Protein AF-A0A2G9LV67-F1 (afdb_monomer_lite)

Foldseek 3Di:
DDDDDDDDDDDDDDDDDDPPDPDDDDDDDDDDDDDPPPDDDDDDDDDDDDDDDDDDDDDDDDDDDDDPVNVVVLVVVLVVLVVVLVVLVVVLVVLVVLLVVLVVVLVVLVVVLVVLVVLLVVLVVLLVVLVVLLVVLVVVLVVLVVVLVVLVVVLVVLVVVLVVLCVVLVDPDDLVVLVVVLVVLVVCLVPPDDDPVVNVVSVVVSVVSVVVNVSCVVSVVSVVVSVVSVVVSVVSVVVSVVSVVSSVVSVVVSVVSVVVSVVSVVVSVVSVVVSVVSVVVSVVSVVVSVVSVVVSVVSVVVSVVSVVVVVVSVVVVVVVVVVVVVVVLVVLQVVLVVCVVVVHDADPVSVVSVVVVVVVVVVVVD

Radius of gyration: 59.57 Å; chains: 1; bounding box: 106×43×180 Å

Secondary structure (DSSP, 8-state):
--------------------------------------------------------------S----HHHHHHHHHHHHHHHHHHHHHHHHHHHHHHHHHHHHHHHHHHHHHHHHHHHHHHHHHHHHHHHHHHHHHHHHHHHHHHHHHHHHHHHHHHHHHHHHHHHHHHT--S-HHHHHHHHHHHHHHHHH----HHHHHHHHHHHHHHHHHHHHHHHHHHHHHHHHHHHHHHHHHHHHHHHHHHHHHHHHHHHHHHHHHHHHHHHHHHHHHHHHHHHHHHHHHHHHHHHHHHHHHHHHHHHHHHHHHHHHHHHHHHHHHHHHHHHHHHHHHHHHHHHHHHTTPPPPHHHHHHHHHHHHHHHHT--

Structure (mmCIF, N/CA/C/O backbone):
data_AF-A0A2G9LV67-F1
#
_entry.id   AF-A0A2G9LV67-F1
#
loop_
_atom_site.group_PDB
_atom_site.id
_atom_site.type_symbol
_atom_site.label_atom_id
_atom_site.label_alt_id
_atom_site.label_comp_id
_atom_site.label_asym_id
_atom_site.label_entity_id
_atom_site.label_seq_id
_atom_site.pdbx_PDB_ins_code
_atom_site.Cartn_x
_atom_site.Cartn_y
_atom_site.Cartn_z
_atom_site.occupancy
_atom_site.B_iso_or_equiv
_atom_site.auth_seq_id
_atom_site.auth_comp_id
_atom_site.auth_asym_id
_atom_site.auth_atom_id
_atom_site.pdbx_PDB_model_num
ATOM 1 N N . MET A 1 1 ? 9.907 1.770 57.087 1.00 44.34 1 MET A N 1
ATOM 2 C CA . MET A 1 1 ? 8.607 2.370 57.455 1.00 44.34 1 MET A CA 1
ATOM 3 C C . MET A 1 1 ? 8.668 3.819 56.996 1.00 44.34 1 MET A C 1
ATOM 5 O O . MET A 1 1 ? 9.651 4.450 57.346 1.00 44.34 1 MET A O 1
ATOM 9 N N . VAL A 1 2 ? 7.673 4.300 56.224 1.00 38.44 2 VAL A N 1
ATOM 10 C CA . VAL A 1 2 ? 7.580 5.678 55.662 1.00 38.44 2 VAL A CA 1
ATOM 11 C C . VAL A 1 2 ? 8.592 5.892 54.501 1.00 38.44 2 VAL A C 1
ATOM 13 O O . VAL A 1 2 ? 9.767 5.639 54.688 1.00 38.44 2 VAL A O 1
ATOM 16 N N . GLN A 1 3 ? 8.286 6.233 53.239 1.00 39.22 3 GLN A N 1
ATOM 17 C CA . GLN A 1 3 ? 7.215 7.020 52.618 1.00 39.22 3 GLN A CA 1
ATOM 18 C C . GLN A 1 3 ? 7.042 6.652 51.113 1.00 39.22 3 GLN A C 1
ATOM 20 O O . GLN A 1 3 ? 7.974 6.205 50.448 1.00 39.22 3 GLN A O 1
ATOM 25 N N . LYS A 1 4 ? 5.818 6.846 50.601 1.00 41.19 4 LYS A N 1
ATOM 26 C CA . LYS A 1 4 ? 5.300 6.615 49.230 1.00 41.19 4 LYS A CA 1
ATOM 27 C C . LYS A 1 4 ? 5.982 7.497 48.163 1.00 41.19 4 LYS A C 1
ATOM 29 O O . LYS A 1 4 ? 6.234 8.664 48.416 1.00 41.19 4 LYS A O 1
ATOM 34 N N . LYS A 1 5 ? 6.305 6.962 46.974 1.00 44.25 5 LYS A N 1
ATOM 35 C CA . LYS A 1 5 ? 5.519 7.024 45.709 1.00 44.25 5 LYS A CA 1
ATOM 36 C C . LYS A 1 5 ? 4.885 8.396 45.401 1.00 44.25 5 LYS A C 1
ATOM 38 O O . LYS A 1 5 ? 3.793 8.661 45.891 1.00 44.25 5 LYS A O 1
ATOM 43 N N . GLN A 1 6 ? 5.515 9.169 44.505 1.00 38.91 6 GLN A N 1
ATOM 44 C CA . GLN A 1 6 ? 4.891 10.131 43.572 1.00 38.91 6 GLN A CA 1
ATOM 45 C C . GLN A 1 6 ? 5.945 10.732 42.613 1.00 38.91 6 GLN A C 1
ATOM 47 O O . GLN A 1 6 ? 6.902 11.336 43.081 1.00 38.91 6 GLN A O 1
ATOM 52 N N . LYS A 1 7 ? 5.747 10.557 41.295 1.00 38.78 7 LYS A N 1
ATOM 53 C CA . LYS A 1 7 ? 6.154 11.407 40.141 1.00 38.78 7 LYS A CA 1
ATOM 54 C C . LYS A 1 7 ? 5.898 10.566 38.874 1.00 38.78 7 LYS A C 1
ATOM 56 O O . LYS A 1 7 ? 6.592 9.580 38.674 1.00 38.78 7 LYS A O 1
ATOM 61 N N . LYS A 1 8 ? 4.724 10.645 38.234 1.00 39.56 8 LYS A N 1
ATOM 62 C CA . LYS A 1 8 ? 4.218 11.677 37.300 1.00 39.56 8 LYS A CA 1
ATOM 63 C C . LYS A 1 8 ? 5.134 11.907 36.096 1.00 39.56 8 LYS A C 1
ATOM 65 O O . LYS A 1 8 ? 6.115 12.634 36.196 1.00 39.56 8 LYS A O 1
ATOM 70 N N . ASP A 1 9 ? 4.753 11.233 35.013 1.00 36.03 9 ASP A N 1
ATOM 71 C CA . ASP A 1 9 ? 4.565 11.730 33.647 1.00 36.03 9 ASP A CA 1
ATOM 72 C C . ASP A 1 9 ? 4.926 13.202 33.407 1.00 36.03 9 ASP A C 1
ATOM 74 O O . ASP A 1 9 ? 4.318 14.102 33.988 1.00 36.03 9 ASP A O 1
ATOM 78 N N . ASN A 1 10 ? 5.881 13.412 32.502 1.00 31.44 10 ASN A N 1
ATOM 79 C CA . ASN A 1 10 ? 5.864 14.466 31.488 1.00 31.44 10 ASN A CA 1
ATOM 80 C C . ASN A 1 10 ? 7.023 14.191 30.524 1.00 31.44 10 ASN A C 1
ATOM 82 O O . ASN A 1 10 ? 8.172 14.529 30.798 1.00 31.44 10 ASN A O 1
ATOM 86 N N . THR A 1 11 ? 6.727 13.512 29.419 1.00 35.06 11 THR A N 1
ATOM 87 C CA . THR A 1 11 ? 7.618 13.462 28.259 1.00 35.06 11 THR A CA 1
ATOM 88 C C . THR A 1 11 ? 7.050 14.455 27.263 1.00 35.06 11 THR A C 1
ATOM 90 O O . THR A 1 11 ? 5.935 14.282 26.776 1.00 35.06 11 THR A O 1
ATOM 93 N N . GLU A 1 12 ? 7.788 15.544 27.088 1.00 34.31 12 GLU A N 1
ATOM 94 C CA . GLU A 1 12 ? 7.444 16.679 26.247 1.00 34.31 12 GLU A CA 1
ATOM 95 C C . GLU A 1 12 ? 7.241 16.270 24.788 1.00 34.31 12 GLU A C 1
ATOM 97 O O . GLU A 1 12 ? 8.020 15.513 24.201 1.00 34.31 12 GLU A O 1
ATOM 102 N N . GLU A 1 13 ? 6.177 16.837 24.225 1.00 33.34 13 GLU A N 1
ATOM 103 C CA . GLU A 1 13 ? 5.933 17.006 22.803 1.00 33.34 13 GLU A CA 1
ATOM 104 C C . GLU A 1 13 ? 7.164 17.607 22.116 1.00 33.34 13 GLU A C 1
ATOM 106 O O . GLU A 1 13 ? 7.568 18.737 22.389 1.00 33.34 13 GLU A O 1
ATOM 111 N N . LYS A 1 14 ? 7.716 16.873 21.151 1.00 35.03 14 LYS A N 1
ATOM 112 C CA . LYS A 1 14 ? 8.391 17.483 20.008 1.00 35.03 14 LYS A CA 1
ATOM 113 C C . LYS A 1 14 ? 7.566 17.196 18.769 1.00 35.03 14 LYS A C 1
ATOM 115 O O . LYS A 1 14 ? 7.499 16.069 18.286 1.00 35.03 14 LYS A O 1
ATOM 120 N N . SER A 1 15 ? 6.915 18.255 18.313 1.00 30.89 15 SER A N 1
ATOM 121 C CA . SER A 1 15 ? 6.370 18.427 16.982 1.00 30.89 15 SER A CA 1
ATOM 122 C C . SER A 1 15 ? 7.484 18.276 15.943 1.00 30.89 15 SER A C 1
ATOM 124 O O . SER A 1 15 ? 8.479 18.998 15.959 1.00 30.89 15 SER A O 1
ATOM 126 N N . SER A 1 16 ? 7.304 17.340 15.021 1.00 33.28 16 SER A N 1
ATOM 127 C CA . SER A 1 16 ? 7.973 17.355 13.724 1.00 33.28 16 SER A CA 1
ATOM 128 C C . SER A 1 16 ? 6.904 17.113 12.667 1.00 33.28 16 SER A C 1
ATOM 130 O O . SER A 1 16 ? 6.548 15.975 12.359 1.00 33.28 16 SER A O 1
ATOM 132 N N . GLU A 1 17 ? 6.336 18.220 12.197 1.00 34.62 17 GLU A N 1
ATOM 133 C CA . GLU A 1 17 ? 5.624 18.307 10.929 1.00 34.62 17 GLU A CA 1
ATOM 134 C C . GLU A 1 17 ? 6.648 18.084 9.811 1.00 34.62 17 GLU A C 1
ATOM 136 O O . GLU A 1 17 ? 7.501 18.930 9.561 1.00 34.62 17 GLU A O 1
ATOM 141 N N . GLU A 1 18 ? 6.572 16.938 9.141 1.00 31.86 18 GLU A N 1
ATOM 142 C CA . GLU A 1 18 ? 7.137 16.760 7.804 1.00 31.86 18 GLU A CA 1
ATOM 143 C C . GLU A 1 18 ? 6.006 16.312 6.877 1.00 31.86 18 GLU A C 1
ATOM 145 O O . GLU A 1 18 ? 5.809 15.131 6.580 1.00 31.86 18 GLU A O 1
ATOM 150 N N . ASP A 1 19 ? 5.230 17.301 6.434 1.00 29.67 19 ASP A N 1
ATOM 151 C CA . ASP A 1 19 ? 4.362 17.187 5.271 1.00 29.67 19 ASP A CA 1
ATOM 152 C C . ASP A 1 19 ? 5.236 17.057 4.019 1.00 29.67 19 ASP A C 1
ATOM 154 O O . ASP A 1 19 ? 5.716 18.036 3.444 1.00 29.67 19 ASP A O 1
ATOM 158 N N . THR A 1 20 ? 5.438 15.824 3.556 1.00 30.44 20 THR A N 1
ATOM 159 C CA . THR A 1 20 ? 5.942 15.584 2.202 1.00 30.44 20 THR A CA 1
ATOM 160 C C . THR A 1 20 ? 4.781 15.659 1.217 1.00 30.44 20 THR A C 1
ATOM 162 O O . THR A 1 20 ? 4.047 14.704 0.959 1.00 30.44 20 THR A O 1
ATOM 165 N N . VAL A 1 21 ? 4.627 16.860 0.663 1.00 29.28 21 VAL A N 1
ATOM 166 C CA . VAL A 1 21 ? 3.808 17.171 -0.508 1.00 29.28 21 VAL A CA 1
ATOM 167 C C . VAL A 1 21 ? 4.347 16.383 -1.706 1.00 29.28 21 VAL A C 1
ATOM 169 O O . VAL A 1 21 ? 5.353 16.750 -2.308 1.00 29.28 21 VAL A O 1
ATOM 172 N N . ILE A 1 22 ? 3.674 15.292 -2.076 1.00 31.28 22 ILE A N 1
ATOM 173 C CA . ILE A 1 22 ? 3.884 14.643 -3.376 1.00 31.28 22 ILE A CA 1
ATOM 174 C C . ILE A 1 22 ? 2.993 15.374 -4.377 1.00 31.28 22 ILE A C 1
ATOM 176 O O . ILE A 1 22 ? 1.799 15.099 -4.496 1.00 31.28 22 ILE A O 1
ATOM 180 N N . ALA A 1 23 ? 3.581 16.361 -5.048 1.00 28.41 23 ALA A N 1
ATOM 181 C CA . ALA A 1 23 ? 2.962 17.055 -6.162 1.00 28.41 23 ALA A CA 1
ATOM 182 C C . ALA A 1 23 ? 3.023 16.181 -7.423 1.00 28.41 23 ALA A C 1
ATOM 184 O O . ALA A 1 23 ? 4.096 15.925 -7.968 1.00 28.41 23 ALA A O 1
ATOM 185 N N . ASP A 1 24 ? 1.853 15.768 -7.905 1.00 31.22 24 ASP A N 1
ATOM 186 C CA . ASP A 1 24 ? 1.639 15.425 -9.307 1.00 31.22 24 ASP A CA 1
ATOM 187 C C . ASP A 1 24 ? 1.577 16.718 -10.132 1.00 31.22 24 ASP A C 1
ATOM 189 O O . ASP A 1 24 ? 0.783 17.608 -9.812 1.00 31.22 24 ASP A O 1
ATOM 193 N N . LYS A 1 25 ? 2.371 16.796 -11.211 1.00 32.06 25 LYS A N 1
ATOM 194 C CA . LYS A 1 25 ? 1.959 17.338 -12.523 1.00 32.06 25 LYS A CA 1
ATOM 195 C C . LYS A 1 25 ? 3.049 17.164 -13.587 1.00 32.06 25 LYS A C 1
ATOM 197 O O . LYS A 1 25 ? 4.063 17.849 -13.606 1.00 32.06 25 LYS A O 1
ATOM 202 N N . GLU A 1 26 ? 2.780 16.195 -14.458 1.00 31.84 26 GLU A N 1
ATOM 203 C CA . GLU A 1 26 ? 2.798 16.283 -15.923 1.00 31.84 26 GLU A CA 1
ATOM 204 C C . GLU A 1 26 ? 3.764 17.280 -16.592 1.00 31.84 26 GLU A C 1
ATOM 206 O O . GLU A 1 26 ? 3.593 18.491 -16.533 1.00 31.84 26 GLU A O 1
ATOM 211 N N . THR A 1 27 ? 4.690 16.760 -17.401 1.00 30.97 27 THR A N 1
ATOM 212 C CA . THR A 1 27 ? 4.648 16.884 -18.875 1.00 30.97 27 THR A CA 1
ATOM 213 C C . THR A 1 27 ? 5.848 16.146 -19.480 1.00 30.97 27 THR A C 1
ATOM 215 O O . THR A 1 27 ? 6.995 16.555 -19.358 1.00 30.97 27 THR A O 1
ATOM 218 N N . GLY A 1 28 ? 5.583 15.029 -20.159 1.00 27.70 28 GLY A N 1
ATOM 219 C CA . GLY A 1 28 ? 6.614 14.191 -20.776 1.00 27.70 28 GLY A CA 1
ATOM 220 C C . GLY A 1 28 ? 6.100 13.561 -22.059 1.00 27.70 28 GLY A C 1
ATOM 221 O O . GLY A 1 28 ? 5.712 12.400 -22.089 1.00 27.70 28 GLY A O 1
ATOM 222 N N . LYS A 1 29 ? 6.027 14.398 -23.094 1.00 29.44 29 LYS A N 1
ATOM 223 C CA . LYS A 1 29 ? 5.737 14.113 -24.505 1.00 29.44 29 LYS A CA 1
ATOM 224 C C . LYS A 1 29 ? 6.040 12.660 -24.919 1.00 29.44 29 LYS A C 1
ATOM 226 O O . LYS A 1 29 ? 7.188 12.225 -24.923 1.00 29.44 29 LYS A O 1
ATOM 231 N N . LYS A 1 30 ? 4.998 11.951 -25.365 1.00 34.34 30 LYS A N 1
ATOM 232 C CA . LYS A 1 30 ? 5.101 10.711 -26.144 1.00 34.34 30 LYS A CA 1
ATOM 233 C C . LYS A 1 30 ? 5.912 10.985 -27.417 1.00 34.34 30 LYS A C 1
ATOM 235 O O . LYS A 1 30 ? 5.395 11.621 -28.331 1.00 34.34 30 LYS A O 1
ATOM 240 N N . SER A 1 31 ? 7.133 10.469 -27.514 1.00 28.97 31 SER A N 1
ATOM 241 C CA . SER A 1 31 ? 7.797 10.238 -28.799 1.00 28.97 31 SER A CA 1
ATOM 242 C C . SER A 1 31 ? 7.819 8.735 -29.072 1.00 28.97 31 SER A C 1
ATOM 244 O O . SER A 1 31 ? 8.648 7.983 -28.570 1.00 28.97 31 SER A O 1
ATOM 246 N N . LYS A 1 32 ? 6.851 8.282 -29.877 1.00 33.00 32 LYS A N 1
ATOM 247 C CA . LYS A 1 32 ? 6.967 7.022 -30.613 1.00 33.00 32 LYS A CA 1
ATOM 248 C C . LYS A 1 32 ? 8.087 7.214 -31.637 1.00 33.00 32 LYS A C 1
ATOM 250 O O . LYS A 1 32 ? 7.895 7.956 -32.595 1.00 33.00 32 LYS A O 1
ATOM 255 N N . ALA A 1 33 ? 9.235 6.579 -31.432 1.00 29.09 33 ALA A N 1
ATOM 256 C CA . ALA A 1 33 ? 10.192 6.358 -32.510 1.00 29.09 33 ALA A CA 1
ATOM 257 C C . ALA A 1 33 ? 9.820 5.038 -33.214 1.00 29.09 33 ALA A C 1
ATOM 259 O O . ALA A 1 33 ? 9.526 4.059 -32.522 1.00 29.09 33 ALA A O 1
ATOM 260 N N . PRO A 1 34 ? 9.753 5.007 -34.554 1.00 29.55 34 PRO A N 1
ATOM 261 C CA . PRO A 1 34 ? 9.325 3.831 -35.293 1.00 29.55 34 PRO A CA 1
ATOM 262 C C . PRO A 1 34 ? 10.402 2.741 -35.262 1.00 29.55 34 PRO A C 1
ATOM 264 O O . PRO A 1 34 ? 11.596 3.011 -35.376 1.00 29.55 34 PRO A O 1
ATOM 267 N N . ILE A 1 35 ? 9.936 1.505 -35.100 1.00 31.52 35 ILE A N 1
ATOM 268 C CA . ILE A 1 35 ? 10.715 0.279 -35.253 1.00 31.52 35 ILE A CA 1
ATOM 269 C C . ILE A 1 35 ? 10.994 0.127 -36.749 1.00 31.52 35 ILE A C 1
ATOM 271 O O . ILE A 1 35 ? 10.079 -0.170 -37.517 1.00 31.52 35 ILE A O 1
ATOM 275 N N . ASP A 1 36 ? 12.239 0.355 -37.155 1.00 30.41 36 ASP A N 1
ATOM 276 C CA . ASP A 1 36 ? 12.700 0.085 -38.513 1.00 30.41 36 ASP A CA 1
ATOM 277 C C . ASP A 1 36 ? 12.951 -1.423 -38.659 1.00 30.41 36 ASP A C 1
ATOM 279 O O . ASP A 1 36 ? 13.970 -1.961 -38.222 1.00 30.41 36 ASP A O 1
ATOM 283 N N . LYS A 1 37 ? 11.950 -2.128 -39.195 1.00 35.22 37 LYS A N 1
ATOM 284 C CA . LYS A 1 37 ? 12.087 -3.506 -39.672 1.00 35.22 37 LYS A CA 1
ATOM 285 C C . LYS A 1 37 ? 12.643 -3.456 -41.096 1.00 35.22 37 LYS A C 1
ATOM 287 O O . LYS A 1 37 ? 11.885 -3.511 -42.059 1.00 35.22 37 LYS A O 1
ATOM 292 N N . GLY A 1 38 ? 13.965 -3.371 -41.211 1.00 28.08 38 GLY A N 1
ATOM 293 C CA . GLY A 1 38 ? 14.686 -3.582 -42.465 1.00 28.08 38 GLY A CA 1
ATOM 294 C C . GLY A 1 38 ? 14.842 -5.073 -42.747 1.00 28.08 38 GLY A C 1
ATOM 295 O O . GLY A 1 38 ? 15.728 -5.727 -42.204 1.00 28.08 38 GLY A O 1
ATOM 296 N N . VAL A 1 39 ? 13.919 -5.585 -43.554 1.00 29.89 39 VAL A N 1
ATOM 297 C CA . VAL A 1 39 ? 13.871 -6.930 -44.128 1.00 29.89 39 VAL A CA 1
ATOM 298 C C . VAL A 1 39 ? 15.096 -7.181 -45.016 1.00 29.89 39 VAL A C 1
ATOM 300 O O . VAL A 1 39 ? 15.544 -6.306 -45.752 1.00 29.89 39 VAL A O 1
ATOM 303 N N . ILE A 1 40 ? 15.626 -8.395 -44.892 1.00 34.00 40 ILE A N 1
ATOM 304 C CA . ILE A 1 40 ? 16.610 -9.032 -45.767 1.00 34.00 40 ILE A CA 1
ATOM 305 C C . ILE A 1 40 ? 15.984 -9.162 -47.156 1.00 34.00 40 ILE A C 1
ATOM 307 O O . ILE A 1 40 ? 14.920 -9.766 -47.263 1.00 34.00 40 ILE A O 1
ATOM 311 N N . ASP A 1 41 ? 16.645 -8.655 -48.193 1.00 27.81 41 ASP A N 1
ATOM 312 C CA . ASP A 1 41 ? 16.359 -9.085 -49.561 1.00 27.81 41 ASP A CA 1
ATOM 313 C C . ASP A 1 41 ? 17.669 -9.532 -50.216 1.00 27.81 41 ASP A C 1
ATOM 315 O O . ASP A 1 41 ? 18.576 -8.740 -50.489 1.00 27.81 41 ASP A O 1
ATOM 319 N N . GLU A 1 42 ? 17.782 -10.850 -50.349 1.00 31.17 42 GLU A N 1
ATOM 320 C CA . GLU A 1 42 ? 18.730 -11.526 -51.214 1.00 31.17 42 GLU A CA 1
ATOM 321 C C . GLU A 1 42 ? 18.133 -11.504 -52.619 1.00 31.17 42 GLU A C 1
ATOM 323 O O . GLU A 1 42 ? 17.077 -12.088 -52.842 1.00 31.17 42 GLU A O 1
ATOM 328 N N . ASN A 1 43 ? 18.813 -10.890 -53.588 1.00 29.11 43 ASN A N 1
ATOM 329 C CA . ASN A 1 43 ? 18.627 -11.316 -54.969 1.00 29.11 43 ASN A CA 1
ATOM 330 C C . ASN A 1 43 ? 19.857 -11.048 -55.841 1.00 29.11 43 ASN A C 1
ATOM 332 O O . ASN A 1 43 ? 20.218 -9.910 -56.135 1.00 29.11 43 ASN A O 1
ATOM 336 N N . SER A 1 44 ? 20.497 -12.171 -56.172 1.00 30.30 44 SER A N 1
ATOM 337 C CA . SER A 1 44 ? 21.034 -12.598 -57.469 1.00 30.30 44 SER A CA 1
ATOM 338 C C . SER A 1 44 ? 21.461 -11.552 -58.503 1.00 30.30 44 SER A C 1
ATOM 340 O O . SER A 1 44 ? 20.674 -10.719 -58.953 1.00 30.30 44 SER A O 1
ATOM 342 N N . GLY A 1 45 ? 22.664 -11.758 -59.034 1.00 26.55 45 GLY A N 1
ATOM 343 C CA . GLY A 1 45 ? 23.090 -11.176 -60.298 1.00 26.55 45 GLY A CA 1
ATOM 344 C C . GLY A 1 45 ? 24.480 -11.655 -60.683 1.00 26.55 45 GLY A C 1
ATOM 345 O O . GLY A 1 45 ? 25.439 -10.899 -60.548 1.00 26.55 45 GLY A O 1
ATOM 346 N N . ASP A 1 46 ? 24.571 -12.914 -61.117 1.00 30.83 46 ASP A N 1
ATOM 347 C CA . ASP A 1 46 ? 25.698 -13.438 -61.889 1.00 30.83 46 ASP A CA 1
ATOM 348 C C . ASP A 1 46 ? 26.036 -12.478 -63.037 1.00 30.83 46 ASP A C 1
ATOM 350 O O . ASP A 1 46 ? 25.148 -12.046 -63.776 1.00 30.83 46 ASP A O 1
ATOM 354 N N . MET A 1 47 ? 27.316 -12.146 -63.204 1.00 30.73 47 MET A N 1
ATOM 355 C CA . MET A 1 47 ? 27.806 -11.629 -64.476 1.00 30.73 47 MET A CA 1
ATOM 356 C C . MET A 1 47 ? 29.238 -12.084 -64.722 1.00 30.73 47 MET A C 1
ATOM 358 O O . MET A 1 47 ? 30.143 -11.855 -63.918 1.00 30.73 47 MET A O 1
ATOM 362 N N . ASP A 1 48 ? 29.357 -12.751 -65.861 1.00 29.39 48 ASP A N 1
ATOM 363 C CA . ASP A 1 48 ? 30.461 -13.537 -66.372 1.00 29.39 48 ASP A CA 1
ATOM 364 C C . ASP A 1 48 ? 31.839 -12.874 -66.310 1.00 29.39 48 ASP A C 1
ATOM 366 O O . ASP A 1 48 ? 32.051 -11.694 -66.611 1.00 29.39 48 ASP A O 1
ATOM 370 N N . SER A 1 49 ? 32.802 -13.717 -65.955 1.00 30.56 49 SER A N 1
ATOM 371 C CA . SER A 1 49 ? 34.225 -13.509 -66.137 1.00 30.56 49 SER A CA 1
ATOM 372 C C . SER A 1 49 ? 34.605 -13.774 -67.593 1.00 30.56 49 SER A C 1
ATOM 374 O O . SER A 1 49 ? 34.763 -14.932 -67.968 1.00 30.56 49 SER A O 1
ATOM 376 N N . ASP A 1 50 ? 34.856 -12.724 -68.369 1.00 28.55 50 ASP A N 1
ATOM 377 C CA . ASP A 1 50 ? 35.633 -12.844 -69.603 1.00 28.55 50 ASP A CA 1
ATOM 378 C C . ASP A 1 50 ? 36.949 -12.083 -69.470 1.00 28.55 50 ASP A C 1
ATOM 380 O O . ASP A 1 50 ? 37.027 -10.855 -69.376 1.00 28.55 50 ASP A O 1
ATOM 384 N N . THR A 1 51 ? 38.001 -12.891 -69.399 1.00 34.62 51 THR A N 1
ATOM 385 C CA . THR A 1 51 ? 39.402 -12.501 -69.415 1.00 34.62 51 THR A CA 1
ATOM 386 C C . THR A 1 51 ? 39.861 -12.554 -70.864 1.00 34.62 51 THR A C 1
ATOM 388 O O . THR A 1 51 ? 40.045 -13.643 -71.395 1.00 34.62 51 THR A O 1
ATOM 391 N N . GLU A 1 52 ? 40.118 -11.410 -71.492 1.00 30.66 52 GLU A N 1
ATOM 392 C CA . GLU A 1 52 ? 40.894 -11.364 -72.733 1.00 30.66 52 GLU A CA 1
ATOM 393 C C . GLU A 1 52 ? 42.149 -10.509 -72.538 1.00 30.66 52 GLU A C 1
ATOM 395 O O . GLU A 1 52 ? 42.102 -9.306 -72.270 1.00 30.66 52 GLU A O 1
ATOM 400 N N . LYS A 1 53 ? 43.296 -11.188 -72.646 1.00 31.47 53 LYS A N 1
ATOM 401 C CA . LYS A 1 53 ? 44.611 -10.607 -72.928 1.00 31.47 53 LYS A CA 1
ATOM 402 C C . LYS A 1 53 ? 44.623 -10.121 -74.379 1.00 31.47 53 LYS A C 1
ATOM 404 O O . LYS A 1 53 ? 44.123 -10.835 -75.241 1.00 31.47 53 LYS A O 1
ATOM 409 N N . GLY A 1 54 ? 45.296 -9.007 -74.664 1.00 28.58 54 GLY A N 1
ATOM 410 C CA . GLY A 1 54 ? 45.668 -8.685 -76.043 1.00 28.58 54 GLY A CA 1
ATOM 411 C C . GLY A 1 54 ? 46.016 -7.227 -76.309 1.00 28.58 54 GLY A C 1
ATOM 412 O O . GLY A 1 54 ? 45.133 -6.416 -76.554 1.00 28.58 54 GLY A O 1
ATOM 413 N N . ASP A 1 55 ? 47.323 -6.983 -76.318 1.00 27.03 55 ASP A N 1
ATOM 414 C CA . ASP A 1 55 ? 48.084 -6.020 -77.115 1.00 27.03 55 ASP A CA 1
ATOM 415 C C . ASP A 1 55 ? 47.966 -4.509 -76.890 1.00 27.03 55 ASP A C 1
ATOM 417 O O . ASP A 1 55 ? 46.932 -3.851 -77.008 1.00 27.03 55 ASP A O 1
ATOM 421 N N . GLY A 1 56 ? 49.147 -3.960 -76.599 1.00 36.91 56 GLY A N 1
ATOM 422 C CA . GLY A 1 56 ? 49.412 -2.547 -76.481 1.00 36.91 56 GLY A CA 1
ATOM 423 C C . GLY A 1 56 ? 49.387 -1.838 -77.826 1.00 36.91 56 GLY A C 1
ATOM 424 O O . GLY A 1 56 ? 49.843 -2.346 -78.846 1.00 36.91 56 GLY A O 1
ATOM 425 N N . LEU A 1 57 ? 48.930 -0.596 -77.771 1.00 30.75 57 LEU A N 1
ATOM 426 C CA . LEU A 1 57 ? 49.393 0.455 -78.655 1.00 30.75 57 LEU A CA 1
ATOM 427 C C . LEU A 1 57 ? 49.369 1.753 -77.847 1.00 30.75 57 LEU A C 1
ATOM 429 O O . LEU A 1 57 ? 48.315 2.180 -77.372 1.00 30.75 57 LEU A O 1
ATOM 433 N N . ASN A 1 58 ? 50.553 2.332 -77.654 1.00 37.59 58 ASN A N 1
ATOM 434 C CA . ASN A 1 58 ? 50.738 3.662 -77.091 1.00 37.59 58 ASN A CA 1
ATOM 435 C C . ASN A 1 58 ? 50.011 4.692 -77.957 1.00 37.59 58 ASN A C 1
ATOM 437 O O . ASN A 1 58 ? 50.332 4.844 -79.134 1.00 37.59 58 ASN A O 1
ATOM 441 N N . THR A 1 59 ? 49.101 5.443 -77.345 1.00 33.22 59 THR A N 1
ATOM 442 C CA . THR A 1 59 ? 48.718 6.778 -77.805 1.00 33.22 59 THR A CA 1
ATOM 443 C C . THR A 1 59 ? 48.549 7.660 -76.577 1.00 33.22 59 THR A C 1
ATOM 445 O O . THR A 1 59 ? 47.607 7.480 -75.803 1.00 33.22 59 THR A O 1
ATOM 448 N N . GLU A 1 60 ? 49.497 8.574 -76.399 1.00 43.12 60 GLU A N 1
ATOM 449 C CA . GLU A 1 60 ? 49.420 9.703 -75.481 1.00 43.12 60 GLU A CA 1
ATOM 450 C C . GLU A 1 60 ? 48.237 10.595 -75.874 1.00 43.12 60 GLU A C 1
ATOM 452 O O . GLU A 1 60 ? 48.240 11.175 -76.955 1.00 43.12 60 GLU A O 1
ATOM 457 N N . THR A 1 61 ? 47.239 10.705 -74.998 1.00 34.75 61 THR A N 1
ATOM 458 C CA . THR A 1 61 ? 46.397 11.900 -74.851 1.00 34.75 61 THR A CA 1
ATOM 459 C C . THR A 1 61 ? 45.823 11.914 -73.439 1.00 34.75 61 THR A C 1
ATOM 461 O O . THR A 1 61 ? 45.246 10.920 -72.991 1.00 34.75 61 THR A O 1
ATOM 464 N N . ASP A 1 62 ? 46.022 13.055 -72.799 1.00 42.69 62 ASP A N 1
ATOM 465 C CA . ASP A 1 62 ? 45.611 13.481 -71.467 1.00 42.69 62 ASP A CA 1
ATOM 466 C C . ASP A 1 62 ? 44.089 13.381 -71.207 1.00 42.69 62 ASP A C 1
ATOM 468 O O . ASP A 1 62 ? 43.288 13.284 -72.139 1.00 42.69 62 ASP A O 1
ATOM 472 N N . ASP A 1 63 ? 43.744 13.464 -69.919 1.00 41.38 63 ASP A N 1
ATOM 473 C CA . ASP A 1 63 ? 42.430 13.579 -69.267 1.00 41.38 63 ASP A CA 1
ATOM 474 C C . ASP A 1 63 ? 41.622 12.305 -68.895 1.00 41.38 63 ASP A C 1
ATOM 476 O O . ASP A 1 63 ? 40.894 11.689 -69.678 1.00 41.38 63 ASP A O 1
ATOM 480 N N . SER A 1 64 ? 41.618 12.037 -67.575 1.00 47.75 64 SER A N 1
ATOM 481 C CA . SER A 1 64 ? 40.682 11.219 -66.765 1.00 47.75 64 SER A CA 1
ATOM 482 C C . SER A 1 64 ? 40.881 9.700 -66.649 1.00 47.75 64 SER A C 1
ATOM 484 O O . SER A 1 64 ? 39.965 8.979 -66.242 1.00 47.75 64 SER A O 1
ATOM 486 N N . VAL A 1 65 ? 42.084 9.185 -66.898 1.00 50.06 65 VAL A N 1
ATOM 487 C CA . VAL A 1 65 ? 42.429 7.823 -66.463 1.00 50.06 65 VAL A CA 1
ATOM 488 C C . VAL A 1 65 ? 42.902 7.899 -65.014 1.00 50.06 65 VAL A C 1
ATOM 490 O O . VAL A 1 65 ? 43.994 8.388 -64.751 1.00 50.06 65 VAL A O 1
ATOM 493 N N . MET A 1 66 ? 42.078 7.439 -64.065 1.00 55.56 66 MET A N 1
ATOM 494 C CA . MET A 1 66 ? 42.570 7.144 -62.715 1.00 55.56 66 MET A CA 1
ATOM 495 C C . MET A 1 66 ? 43.810 6.260 -62.833 1.00 55.56 66 MET A C 1
ATOM 497 O O . MET A 1 66 ? 43.743 5.204 -63.471 1.00 55.56 66 MET A O 1
ATOM 501 N N . ASP A 1 67 ? 44.909 6.687 -62.216 1.00 64.38 67 ASP A N 1
ATOM 502 C CA . ASP A 1 67 ? 46.158 5.939 -62.231 1.00 64.38 67 ASP A CA 1
ATOM 503 C C . ASP A 1 67 ? 45.921 4.517 -61.687 1.00 64.38 67 ASP A C 1
ATOM 505 O O . ASP A 1 67 ? 45.140 4.309 -60.749 1.00 64.38 67 ASP A O 1
ATOM 509 N N . ASN A 1 68 ? 46.552 3.510 -62.295 1.00 65.62 68 ASN A N 1
ATOM 510 C CA . ASN A 1 68 ? 46.341 2.104 -61.922 1.00 65.62 68 ASN A CA 1
ATOM 511 C C . ASN A 1 68 ? 46.719 1.868 -60.446 1.00 65.62 68 ASN A C 1
ATOM 513 O O . ASN A 1 68 ? 46.076 1.077 -59.745 1.00 65.62 68 ASN A O 1
ATOM 517 N N . ASP A 1 69 ? 47.697 2.630 -59.956 1.00 67.31 69 ASP A N 1
ATOM 518 C CA . ASP A 1 69 ? 48.111 2.655 -58.557 1.00 67.31 69 ASP A CA 1
ATOM 519 C C . ASP A 1 69 ? 47.059 3.301 -57.647 1.00 67.31 69 ASP A C 1
ATOM 521 O O . ASP A 1 69 ? 46.793 2.799 -56.552 1.00 67.31 69 ASP A O 1
ATOM 525 N N . GLU A 1 70 ? 46.391 4.368 -58.090 1.00 69.75 70 GLU A N 1
ATOM 526 C CA . GLU A 1 70 ? 45.310 5.020 -57.343 1.00 69.75 70 GLU A CA 1
ATOM 527 C C . GLU A 1 70 ? 44.066 4.122 -57.255 1.00 69.75 70 GLU A C 1
ATOM 529 O O . GLU A 1 70 ? 43.446 3.993 -56.196 1.00 69.75 70 GLU A O 1
ATOM 534 N N . LYS A 1 71 ? 43.758 3.396 -58.333 1.00 70.81 71 LYS A N 1
ATOM 535 C CA . LYS A 1 71 ? 42.695 2.384 -58.368 1.00 70.81 71 LYS A CA 1
ATOM 536 C C . LYS A 1 71 ? 42.976 1.219 -57.413 1.00 70.81 71 LYS A C 1
ATOM 538 O O . LYS A 1 71 ? 42.076 0.783 -56.690 1.00 70.81 71 LYS A O 1
ATOM 543 N N . SER A 1 72 ? 44.220 0.735 -57.379 1.00 73.56 72 SER A N 1
ATOM 544 C CA . SER A 1 72 ? 44.666 -0.310 -56.448 1.00 73.56 72 SER A CA 1
ATOM 545 C C . SER A 1 72 ? 44.584 0.162 -54.990 1.00 73.56 72 SER A C 1
ATOM 547 O O . SER A 1 72 ? 44.056 -0.548 -54.132 1.00 73.56 72 SER A O 1
ATOM 549 N N . ARG A 1 73 ? 44.998 1.406 -54.707 1.00 77.56 73 ARG A N 1
ATOM 550 C CA . ARG A 1 73 ? 44.902 2.028 -53.374 1.00 77.56 73 ARG A CA 1
ATOM 551 C C . ARG A 1 73 ? 43.460 2.177 -52.896 1.00 77.56 73 ARG A C 1
ATOM 553 O O . ARG A 1 73 ? 43.164 1.730 -51.792 1.00 77.56 73 ARG A O 1
ATOM 560 N N . LEU A 1 74 ? 42.558 2.718 -53.720 1.00 76.06 74 LEU A N 1
ATOM 561 C CA . LEU A 1 74 ? 41.137 2.842 -53.367 1.00 76.06 74 LEU A CA 1
ATOM 562 C C . LEU A 1 74 ? 40.463 1.476 -53.192 1.00 76.06 74 LEU A C 1
ATOM 564 O O . LEU A 1 74 ? 39.622 1.315 -52.313 1.00 76.06 74 LEU A O 1
ATOM 568 N N . SER A 1 75 ? 40.848 0.472 -53.985 1.00 76.12 75 SER A N 1
ATOM 569 C CA . SER A 1 75 ? 40.348 -0.900 -53.833 1.00 76.12 75 SER A CA 1
ATOM 570 C C . SER A 1 75 ? 40.815 -1.538 -52.518 1.00 76.12 75 SER A C 1
ATOM 572 O O . SER A 1 75 ? 40.038 -2.207 -51.832 1.00 76.12 75 SER A O 1
ATOM 574 N N . ASN A 1 76 ? 42.066 -1.296 -52.123 1.00 80.19 76 ASN A N 1
ATOM 575 C CA . ASN A 1 76 ? 42.606 -1.756 -50.846 1.00 80.19 76 ASN A CA 1
ATOM 576 C C . ASN A 1 76 ? 41.969 -1.016 -49.657 1.00 80.19 76 ASN A C 1
ATOM 578 O O . ASN A 1 76 ? 41.534 -1.672 -48.710 1.00 80.19 76 ASN A O 1
ATOM 582 N N . GLU A 1 77 ? 41.825 0.314 -49.728 1.00 80.06 77 GLU A N 1
ATOM 583 C CA . GLU A 1 77 ? 41.102 1.131 -48.736 1.00 80.06 77 GLU A CA 1
ATOM 584 C C . GLU A 1 77 ? 39.660 0.627 -48.577 1.00 80.06 77 GLU A C 1
ATOM 586 O O . GLU A 1 77 ? 39.184 0.420 -47.463 1.00 80.06 77 GLU A O 1
ATOM 591 N N . MET A 1 78 ? 38.992 0.312 -49.687 1.00 77.94 78 MET A N 1
ATOM 592 C CA . MET A 1 78 ? 37.642 -0.242 -49.697 1.00 77.94 78 MET A CA 1
ATOM 593 C C . MET A 1 78 ? 37.555 -1.631 -49.053 1.00 77.94 78 MET A C 1
ATOM 595 O O . MET A 1 78 ? 36.617 -1.915 -48.310 1.00 77.94 78 MET A O 1
ATOM 599 N N . SER A 1 79 ? 38.519 -2.512 -49.324 1.00 80.81 79 SER A N 1
ATOM 600 C CA . SER A 1 79 ? 38.582 -3.847 -48.717 1.00 80.81 79 SER A CA 1
ATOM 601 C C . SER A 1 79 ? 38.765 -3.765 -47.198 1.00 80.81 79 SER A C 1
ATOM 603 O O . SER A 1 79 ? 38.063 -4.448 -46.448 1.00 80.81 79 SER A O 1
ATOM 605 N N . ILE A 1 80 ? 39.645 -2.872 -46.735 1.00 84.94 80 ILE A N 1
ATOM 606 C CA . ILE A 1 80 ? 39.875 -2.608 -45.308 1.00 84.94 80 ILE A CA 1
ATOM 607 C C . ILE A 1 80 ? 38.608 -2.029 -44.667 1.00 84.94 80 ILE A C 1
ATOM 609 O O . ILE A 1 80 ? 38.137 -2.555 -43.662 1.00 84.94 80 ILE A O 1
ATOM 613 N N . LEU A 1 81 ? 37.985 -1.024 -45.289 1.00 82.88 81 LEU A N 1
ATOM 614 C CA . LEU A 1 81 ? 36.744 -0.423 -44.796 1.00 82.88 81 LEU A CA 1
ATOM 615 C C . LEU A 1 81 ? 35.591 -1.431 -44.724 1.00 82.88 81 LEU A C 1
ATOM 617 O O . LEU A 1 81 ? 34.821 -1.401 -43.767 1.00 82.88 81 LEU A O 1
ATOM 621 N N . LYS A 1 82 ? 35.467 -2.350 -45.689 1.00 82.12 82 LYS A N 1
ATOM 622 C CA . LYS A 1 82 ? 34.454 -3.418 -45.652 1.00 82.12 82 LYS A CA 1
ATOM 623 C C . LYS A 1 82 ? 34.687 -4.395 -44.499 1.00 82.12 82 LYS A C 1
ATOM 625 O O . LYS A 1 82 ? 33.723 -4.755 -43.824 1.00 82.12 82 LYS A O 1
ATOM 630 N N . LYS A 1 83 ? 35.940 -4.798 -44.250 1.00 86.31 83 LYS A N 1
ATOM 631 C CA . LYS A 1 83 ? 36.303 -5.650 -43.102 1.00 86.31 83 LYS A CA 1
ATOM 632 C C . LYS A 1 83 ? 36.001 -4.954 -41.778 1.00 86.31 83 LYS A C 1
ATOM 634 O O . LYS A 1 83 ? 35.354 -5.538 -40.914 1.00 86.31 83 LYS A O 1
ATOM 639 N N . ASP A 1 84 ? 36.374 -3.686 -41.668 1.00 83.50 84 ASP A N 1
ATOM 640 C CA . ASP A 1 84 ? 36.084 -2.852 -40.506 1.00 83.50 84 ASP A CA 1
ATOM 641 C C . ASP A 1 84 ? 34.580 -2.682 -40.269 1.00 83.50 84 ASP A C 1
ATOM 643 O O . ASP A 1 84 ? 34.116 -2.741 -39.136 1.00 83.50 84 ASP A O 1
ATOM 647 N N . VAL A 1 85 ? 33.796 -2.474 -41.328 1.00 86.25 85 VAL A N 1
ATOM 648 C CA . VAL A 1 85 ? 32.333 -2.380 -41.242 1.00 86.25 85 VAL A CA 1
ATOM 649 C C . VAL A 1 85 ? 31.720 -3.707 -40.808 1.00 86.25 85 VAL A C 1
ATOM 651 O O . VAL A 1 85 ? 30.783 -3.698 -40.013 1.00 86.25 85 VAL A O 1
ATOM 654 N N . ALA A 1 86 ? 32.234 -4.841 -41.287 1.00 84.62 86 ALA A N 1
ATOM 655 C CA . ALA A 1 86 ? 31.778 -6.157 -40.848 1.00 84.62 86 ALA A CA 1
ATOM 656 C C . ALA A 1 86 ? 32.072 -6.390 -39.356 1.00 84.62 86 ALA A C 1
ATOM 658 O O . ALA A 1 86 ? 31.178 -6.816 -38.626 1.00 84.62 86 ALA A O 1
ATOM 659 N N . ALA A 1 87 ? 33.274 -6.031 -38.891 1.00 86.88 87 ALA A N 1
ATOM 660 C CA . ALA A 1 87 ? 33.645 -6.103 -37.478 1.00 86.88 87 ALA A CA 1
ATOM 661 C C . ALA A 1 87 ? 32.754 -5.197 -36.608 1.00 86.88 87 ALA A C 1
ATOM 663 O O . ALA A 1 87 ? 32.133 -5.671 -35.659 1.00 86.88 87 ALA A O 1
ATOM 664 N N . LEU A 1 88 ? 32.586 -3.928 -36.999 1.00 86.69 88 LEU A N 1
ATOM 665 C CA . LEU A 1 88 ? 31.730 -2.971 -36.290 1.00 86.69 88 LEU A CA 1
ATOM 666 C C . LEU A 1 88 ? 30.259 -3.399 -36.273 1.00 86.69 88 LEU A C 1
ATOM 668 O O . LEU A 1 88 ? 29.574 -3.170 -35.284 1.00 86.69 88 LEU A O 1
ATOM 672 N N . ARG A 1 89 ? 29.752 -4.032 -37.338 1.00 84.44 89 ARG A N 1
ATOM 673 C CA . ARG A 1 89 ? 28.399 -4.616 -37.351 1.00 84.44 89 ARG A CA 1
ATOM 674 C C . ARG A 1 89 ? 28.277 -5.774 -36.363 1.00 84.44 89 ARG A C 1
ATOM 676 O O . ARG A 1 89 ? 27.260 -5.868 -35.683 1.00 84.44 89 ARG A O 1
ATOM 683 N N . GLY A 1 90 ? 29.295 -6.629 -36.271 1.00 87.69 90 GLY A N 1
ATOM 684 C CA . GLY A 1 90 ? 29.351 -7.713 -35.288 1.00 87.69 90 GLY A CA 1
ATOM 685 C C . GLY A 1 90 ? 29.324 -7.188 -33.851 1.00 87.69 90 GLY A C 1
ATOM 686 O O . GLY A 1 90 ? 28.477 -7.602 -33.062 1.00 87.69 90 GLY A O 1
ATOM 687 N N . GLU A 1 91 ? 30.183 -6.215 -33.543 1.00 86.25 91 GLU A N 1
ATOM 688 C CA . GLU A 1 91 ? 30.220 -5.537 -32.240 1.00 86.25 91 GLU A CA 1
ATOM 689 C C . GLU A 1 91 ? 28.896 -4.835 -31.921 1.00 86.25 91 GLU A C 1
ATOM 691 O O . GLU A 1 91 ? 28.379 -4.952 -30.811 1.00 86.25 91 GLU A O 1
ATOM 696 N N . LEU A 1 92 ? 28.302 -4.152 -32.905 1.00 88.50 92 LEU A N 1
ATOM 697 C CA . LEU A 1 92 ? 27.029 -3.456 -32.741 1.00 88.50 92 LEU A CA 1
ATOM 698 C C . LEU A 1 92 ? 25.879 -4.432 -32.473 1.00 88.50 92 LEU A C 1
ATOM 700 O O . LEU A 1 92 ? 25.038 -4.154 -31.623 1.00 88.50 92 LEU A O 1
ATOM 704 N N . ASN A 1 93 ? 25.849 -5.578 -33.158 1.00 87.81 93 ASN A N 1
ATOM 705 C CA . ASN A 1 93 ? 24.845 -6.618 -32.938 1.00 87.81 93 ASN A CA 1
ATOM 706 C C . ASN A 1 93 ? 24.980 -7.247 -31.549 1.00 87.81 93 ASN A C 1
ATOM 708 O O . ASN A 1 93 ? 23.973 -7.396 -30.856 1.00 87.81 93 ASN A O 1
ATOM 712 N N . ALA A 1 94 ? 26.205 -7.566 -31.120 1.00 88.25 94 ALA A N 1
ATOM 713 C CA . ALA A 1 94 ? 26.463 -8.079 -29.777 1.00 88.25 94 ALA A CA 1
ATOM 714 C C . ALA A 1 94 ? 26.020 -7.065 -28.714 1.00 88.25 94 ALA A C 1
ATOM 716 O O . ALA A 1 94 ? 25.254 -7.396 -27.812 1.00 88.25 94 ALA A O 1
ATOM 717 N N . LEU A 1 95 ? 26.408 -5.799 -28.870 1.00 88.88 95 LEU A N 1
ATOM 718 C CA . LEU A 1 95 ? 26.036 -4.739 -27.941 1.00 88.88 95 LEU A CA 1
ATOM 719 C C . LEU A 1 95 ? 24.527 -4.461 -27.947 1.00 88.88 95 LEU A C 1
ATOM 721 O O . LEU A 1 95 ? 23.952 -4.161 -26.906 1.00 88.88 95 LEU A O 1
ATOM 725 N N . ASN A 1 96 ? 23.862 -4.611 -29.096 1.00 86.25 96 ASN A N 1
ATOM 726 C CA . ASN A 1 96 ? 22.410 -4.522 -29.179 1.00 86.25 96 ASN A CA 1
ATOM 727 C C . ASN A 1 96 ? 21.733 -5.641 -28.379 1.00 86.25 96 ASN A C 1
ATOM 729 O O . ASN A 1 96 ? 20.776 -5.364 -27.666 1.00 86.25 96 ASN A O 1
ATOM 733 N N . GLN A 1 97 ? 22.233 -6.878 -28.451 1.00 89.19 97 GLN A N 1
ATOM 734 C CA . GLN A 1 97 ? 21.688 -7.994 -27.672 1.00 89.19 97 GLN A CA 1
ATOM 735 C C . GLN A 1 97 ? 21.814 -7.758 -26.165 1.00 89.19 97 GLN A C 1
ATOM 737 O O . GLN A 1 97 ? 20.839 -7.966 -25.442 1.00 89.19 97 GLN A O 1
ATOM 742 N N . VAL A 1 98 ? 22.972 -7.284 -25.689 1.00 88.19 98 VAL A N 1
ATOM 743 C CA . VAL A 1 98 ? 23.156 -6.984 -24.258 1.00 88.19 98 VAL A CA 1
ATOM 744 C C . VAL A 1 98 ? 22.236 -5.838 -23.823 1.00 88.19 98 VAL A C 1
ATOM 746 O O . VAL A 1 98 ? 21.502 -5.977 -22.844 1.00 88.19 98 VAL A O 1
ATOM 749 N N . LYS A 1 99 ? 22.137 -4.784 -24.641 1.00 87.00 99 LYS A N 1
ATOM 750 C CA . LYS A 1 99 ? 21.246 -3.640 -24.415 1.00 87.00 99 LYS A CA 1
ATOM 751 C C . LYS A 1 99 ? 19.767 -4.053 -24.350 1.00 87.00 99 LYS A C 1
ATOM 753 O O . LYS A 1 99 ? 19.040 -3.578 -23.479 1.00 87.00 99 LYS A O 1
ATOM 758 N N . GLU A 1 100 ? 19.301 -4.926 -25.246 1.00 87.88 100 GLU A N 1
ATOM 759 C CA . GLU A 1 100 ? 17.926 -5.460 -25.225 1.00 87.88 100 GLU A CA 1
ATOM 760 C C . GLU A 1 100 ? 17.677 -6.362 -24.003 1.00 87.88 100 GLU A C 1
ATOM 762 O O . GLU A 1 100 ? 16.612 -6.294 -23.382 1.00 87.88 100 GLU A O 1
ATOM 767 N N . ALA A 1 101 ? 18.665 -7.164 -23.594 1.00 88.50 101 ALA A N 1
ATOM 768 C CA . ALA A 1 101 ? 18.574 -7.978 -22.382 1.00 88.50 101 ALA A CA 1
ATOM 769 C C . ALA A 1 101 ? 18.504 -7.108 -21.114 1.00 88.50 101 ALA A C 1
ATOM 771 O O . ALA A 1 101 ? 17.674 -7.360 -20.237 1.00 88.50 101 ALA A O 1
ATOM 772 N N . ALA A 1 102 ? 19.326 -6.060 -21.025 1.00 86.31 102 ALA A N 1
ATOM 773 C CA . ALA A 1 102 ? 19.297 -5.090 -19.933 1.00 86.31 102 ALA A CA 1
ATOM 774 C C . ALA A 1 102 ? 17.972 -4.308 -19.906 1.00 86.31 102 ALA A C 1
ATOM 776 O O . ALA A 1 102 ? 17.377 -4.129 -18.842 1.00 86.31 102 ALA A O 1
ATOM 777 N N . PHE A 1 103 ? 17.450 -3.919 -21.075 1.00 86.50 103 PHE A N 1
ATOM 778 C CA . PHE A 1 103 ? 16.139 -3.279 -21.192 1.00 86.50 103 PHE A CA 1
ATOM 779 C C . PHE A 1 103 ? 15.006 -4.191 -20.708 1.00 86.50 103 PHE A C 1
ATOM 781 O O . PHE A 1 103 ? 14.181 -3.765 -19.903 1.00 86.50 103 PHE A O 1
ATOM 788 N N . SER A 1 104 ? 15.009 -5.459 -21.124 1.00 89.19 104 SER A N 1
ATOM 789 C CA . SER A 1 104 ? 14.004 -6.448 -20.712 1.00 89.19 104 SER A CA 1
ATOM 790 C C . SER A 1 104 ? 14.028 -6.687 -19.199 1.00 89.19 104 SER A C 1
ATOM 792 O O . SER A 1 104 ? 12.980 -6.758 -18.556 1.00 89.19 104 SER A O 1
ATOM 794 N N . LYS A 1 105 ? 15.225 -6.763 -18.599 1.00 89.19 105 LYS A N 1
ATOM 795 C CA . LYS A 1 105 ? 15.381 -6.848 -17.138 1.00 89.19 105 LYS A CA 1
ATOM 796 C C . LYS A 1 105 ? 14.799 -5.614 -16.454 1.00 89.19 105 LYS A C 1
ATOM 798 O O . LYS A 1 105 ? 14.003 -5.761 -15.528 1.00 89.19 105 LYS A O 1
ATOM 803 N N . LYS A 1 106 ? 15.141 -4.414 -16.933 1.00 88.88 106 LYS A N 1
ATOM 804 C CA . LYS A 1 106 ? 14.609 -3.153 -16.403 1.00 88.88 106 LYS A CA 1
ATOM 805 C C . LYS A 1 106 ? 13.083 -3.116 -16.469 1.00 88.88 106 LYS A C 1
ATOM 807 O O . LYS A 1 106 ? 12.444 -2.816 -15.468 1.00 88.88 106 LYS A O 1
ATOM 812 N N . GLU A 1 107 ? 12.492 -3.442 -17.615 1.00 88.81 107 GLU A N 1
ATOM 813 C CA . GLU A 1 107 ? 11.036 -3.462 -17.783 1.00 88.81 107 GLU A CA 1
ATOM 814 C C . GLU A 1 107 ? 10.374 -4.467 -16.826 1.00 88.81 107 GLU A C 1
ATOM 816 O O . GLU A 1 107 ? 9.362 -4.153 -16.196 1.00 88.81 107 GLU A O 1
ATOM 821 N N . GLY A 1 108 ? 11.005 -5.627 -16.614 1.00 89.69 108 GLY A N 1
ATOM 822 C CA . GLY A 1 108 ? 10.587 -6.600 -15.607 1.00 89.69 108 GLY A CA 1
ATOM 823 C C . GLY A 1 108 ? 10.616 -6.055 -14.173 1.00 89.69 108 GLY A C 1
ATOM 824 O O . GLY A 1 108 ? 9.661 -6.266 -13.421 1.00 89.69 108 GLY A O 1
ATOM 825 N N . HIS A 1 109 ? 11.675 -5.338 -13.779 1.00 90.25 109 HIS A N 1
ATOM 826 C CA . HIS A 1 109 ? 11.760 -4.689 -12.463 1.00 90.25 109 HIS A CA 1
ATOM 827 C C . HIS A 1 109 ? 10.732 -3.561 -12.321 1.00 90.25 109 HIS A C 1
ATOM 829 O O . HIS A 1 109 ? 10.000 -3.530 -11.333 1.00 90.25 109 HIS A O 1
ATOM 835 N N . SER A 1 110 ? 10.593 -2.709 -13.336 1.00 88.38 110 SER A N 1
ATOM 836 C CA . SER A 1 110 ? 9.638 -1.597 -13.361 1.00 88.38 110 SER A CA 1
ATOM 837 C C . SER A 1 110 ? 8.186 -2.082 -13.252 1.00 88.38 110 SER A C 1
ATOM 839 O O . SER A 1 110 ? 7.391 -1.549 -12.473 1.00 88.38 110 SER A O 1
ATOM 841 N N . GLY A 1 111 ? 7.847 -3.167 -13.958 1.00 92.00 111 GLY A N 1
ATOM 842 C CA . GLY A 1 111 ? 6.548 -3.830 -13.850 1.00 92.00 111 GLY A CA 1
ATOM 843 C C . GLY A 1 111 ? 6.275 -4.344 -12.435 1.00 92.00 111 GLY A C 1
ATOM 844 O O . GLY A 1 111 ? 5.222 -4.051 -11.863 1.00 92.00 111 GLY A O 1
ATOM 845 N N . LYS A 1 112 ? 7.245 -5.039 -11.823 1.00 92.06 112 LYS A N 1
ATOM 846 C CA . LYS A 1 112 ? 7.138 -5.511 -10.430 1.00 92.06 112 LYS A CA 1
ATOM 847 C C . LYS A 1 112 ? 6.962 -4.347 -9.455 1.00 92.06 112 LYS A C 1
ATOM 849 O O . LYS A 1 112 ? 6.048 -4.386 -8.633 1.00 92.06 112 LYS A O 1
ATOM 854 N N . ILE A 1 113 ? 7.759 -3.288 -9.583 1.00 91.88 113 ILE A N 1
ATOM 855 C CA . ILE A 1 113 ? 7.659 -2.080 -8.754 1.00 91.88 113 ILE A CA 1
ATOM 856 C C . ILE A 1 113 ? 6.268 -1.455 -8.882 1.00 91.88 113 ILE A C 1
ATOM 858 O O . ILE A 1 113 ? 5.642 -1.160 -7.868 1.00 91.88 113 ILE A O 1
ATOM 862 N N . SER A 1 114 ? 5.733 -1.322 -10.097 1.00 91.94 114 SER A N 1
ATOM 863 C CA . SER A 1 114 ? 4.381 -0.798 -10.323 1.00 91.94 114 SER A CA 1
ATOM 864 C C . SER A 1 114 ? 3.307 -1.636 -9.615 1.00 91.94 114 SER A C 1
ATOM 866 O O . SER A 1 114 ? 2.459 -1.093 -8.897 1.00 91.94 114 SER A O 1
ATOM 868 N N . THR A 1 115 ? 3.378 -2.969 -9.731 1.00 93.25 115 THR A N 1
ATOM 869 C CA . THR A 1 115 ? 2.439 -3.862 -9.033 1.00 93.25 115 THR A CA 1
ATOM 870 C C . THR A 1 115 ? 2.547 -3.735 -7.513 1.00 93.25 115 THR A C 1
ATOM 872 O O . THR A 1 115 ? 1.523 -3.589 -6.848 1.00 93.25 115 THR A O 1
ATOM 875 N N . LEU A 1 116 ? 3.760 -3.674 -6.962 1.00 92.75 116 LEU A N 1
ATOM 876 C CA . LEU A 1 116 ? 3.994 -3.507 -5.528 1.00 92.75 116 LEU A CA 1
ATOM 877 C C . LEU A 1 116 ? 3.543 -2.135 -5.010 1.00 92.75 116 LEU A C 1
ATOM 879 O O . LEU A 1 116 ? 2.957 -2.027 -3.938 1.00 92.75 116 LEU A O 1
ATOM 883 N N . ILE A 1 117 ? 3.733 -1.066 -5.784 1.00 92.38 117 ILE A N 1
ATOM 884 C CA . ILE A 1 117 ? 3.206 0.259 -5.430 1.00 92.38 117 ILE A CA 1
ATOM 885 C C . ILE A 1 117 ? 1.676 0.211 -5.350 1.00 92.38 117 ILE A C 1
ATOM 887 O O . ILE A 1 117 ? 1.076 0.817 -4.457 1.00 92.38 117 ILE A O 1
ATOM 891 N N . SER A 1 118 ? 1.027 -0.518 -6.261 1.00 94.00 118 SER A N 1
ATOM 892 C CA . SER A 1 118 ? -0.427 -0.678 -6.234 1.00 94.00 118 SER A CA 1
ATOM 893 C C . SER A 1 118 ? -0.907 -1.455 -5.000 1.00 94.00 118 SER A C 1
ATOM 895 O O . SER A 1 118 ? -1.881 -1.035 -4.368 1.00 94.00 118 SER A O 1
ATOM 897 N N . THR A 1 119 ? -0.199 -2.516 -4.593 1.00 92.94 119 THR A N 1
ATOM 898 C CA . THR A 1 119 ? -0.541 -3.294 -3.391 1.00 92.94 119 THR A CA 1
ATOM 899 C C . THR A 1 119 ? -0.318 -2.478 -2.122 1.00 92.94 119 THR A C 1
ATOM 901 O O . THR A 1 119 ? -1.220 -2.406 -1.290 1.00 92.94 119 THR A O 1
ATOM 904 N N . VAL A 1 120 ? 0.802 -1.757 -2.008 1.00 93.38 120 VAL A N 1
ATOM 905 C CA . VAL A 1 120 ? 1.080 -0.833 -0.894 1.00 93.38 120 VAL A CA 1
ATOM 906 C C . VAL A 1 120 ? 0.000 0.244 -0.784 1.00 93.38 120 VAL A C 1
ATOM 908 O O . VAL A 1 120 ? -0.483 0.542 0.311 1.00 93.38 120 VAL A O 1
ATOM 911 N N . ARG A 1 121 ? -0.444 0.807 -1.915 1.00 93.06 121 ARG A N 1
ATOM 912 C CA . ARG A 1 121 ? -1.541 1.784 -1.936 1.00 93.06 121 ARG A CA 1
ATOM 913 C C . ARG A 1 121 ? -2.857 1.172 -1.446 1.00 93.06 121 ARG A C 1
ATOM 915 O O . ARG A 1 121 ? -3.602 1.850 -0.739 1.00 93.06 121 ARG A O 1
ATOM 922 N N . ASN A 1 122 ? -3.144 -0.080 -1.795 1.00 93.62 122 ASN A N 1
ATOM 923 C CA . ASN A 1 122 ? -4.331 -0.783 -1.309 1.00 93.62 122 ASN A CA 1
ATOM 924 C C . ASN A 1 122 ? -4.246 -1.061 0.198 1.00 93.62 122 ASN A C 1
ATOM 926 O O . ASN A 1 122 ? -5.181 -0.705 0.913 1.00 93.62 122 ASN A O 1
ATOM 930 N N . PHE A 1 123 ? -3.109 -1.551 0.704 1.00 93.19 123 PHE A N 1
ATOM 931 C CA . PHE A 1 123 ? -2.898 -1.728 2.146 1.00 93.19 123 PHE A CA 1
ATOM 932 C C . PHE A 1 123 ? -3.051 -0.419 2.921 1.00 93.19 123 PHE A C 1
ATOM 934 O O . PHE A 1 123 ? -3.685 -0.401 3.974 1.00 93.19 123 PHE A O 1
ATOM 941 N N . LYS A 1 124 ? -2.557 0.701 2.376 1.00 93.19 124 LYS A N 1
ATOM 942 C CA . LYS A 1 124 ? -2.762 2.030 2.968 1.00 93.19 124 LYS A CA 1
ATOM 943 C C . LYS A 1 124 ? -4.251 2.378 3.077 1.00 93.19 124 LYS A C 1
ATOM 945 O O . LYS A 1 124 ? -4.696 2.794 4.143 1.00 93.19 124 LYS A O 1
ATOM 950 N N . ARG A 1 125 ? -5.034 2.170 2.011 1.00 94.56 125 ARG A N 1
ATOM 951 C CA . ARG A 1 125 ? -6.487 2.427 2.017 1.00 94.56 125 ARG A CA 1
ATOM 952 C C . ARG A 1 125 ? -7.218 1.554 3.036 1.00 94.56 125 ARG A C 1
ATOM 954 O O . ARG A 1 125 ? -8.041 2.067 3.787 1.00 94.56 125 ARG A O 1
ATOM 961 N N . GLU A 1 126 ? -6.918 0.258 3.076 1.00 94.31 126 GLU A N 1
ATOM 962 C CA . GLU A 1 126 ? -7.537 -0.673 4.026 1.00 94.31 126 GLU A CA 1
ATOM 963 C C . GLU A 1 126 ? -7.199 -0.307 5.473 1.00 94.31 126 GLU A C 1
ATOM 965 O O . GLU A 1 126 ? -8.094 -0.199 6.313 1.00 94.31 126 GLU A O 1
ATOM 970 N N . ARG A 1 127 ? -5.924 -0.016 5.750 1.00 94.50 127 ARG A N 1
ATOM 971 C CA . ARG A 1 127 ? -5.461 0.468 7.054 1.00 94.50 127 ARG A CA 1
ATOM 972 C C . ARG A 1 127 ? -6.207 1.732 7.474 1.00 94.50 127 ARG A C 1
ATOM 974 O O . ARG A 1 127 ? -6.644 1.830 8.619 1.00 94.50 127 ARG A O 1
ATOM 981 N N . ASP A 1 128 ? -6.388 2.688 6.567 1.00 93.25 128 ASP A N 1
ATOM 982 C CA . ASP A 1 128 ? -7.084 3.942 6.866 1.00 93.25 128 ASP A CA 1
ATOM 983 C C . ASP A 1 128 ? -8.572 3.703 7.185 1.00 93.25 128 ASP A C 1
ATOM 985 O O . ASP A 1 128 ? -9.123 4.350 8.078 1.00 93.25 128 ASP A O 1
ATOM 989 N N . ILE A 1 129 ? -9.219 2.731 6.529 1.00 94.88 129 ILE A N 1
ATOM 990 C CA . ILE A 1 129 ? -10.590 2.307 6.859 1.00 94.88 129 ILE A CA 1
ATOM 991 C C . ILE A 1 129 ? -10.651 1.736 8.281 1.00 94.88 129 ILE A C 1
ATOM 993 O O . ILE A 1 129 ? -11.517 2.136 9.062 1.00 94.88 129 ILE A O 1
ATOM 997 N N . PHE A 1 130 ? -9.740 0.829 8.648 1.00 94.00 130 PHE A N 1
ATOM 998 C CA . PHE A 1 130 ? -9.704 0.269 10.005 1.00 94.00 130 PHE A CA 1
ATOM 999 C C . PHE A 1 130 ? -9.354 1.322 11.057 1.00 94.00 130 PHE A C 1
ATOM 1001 O O . PHE A 1 130 ? -9.977 1.359 12.115 1.00 94.00 130 PHE A O 1
ATOM 1008 N N . THR A 1 131 ? -8.439 2.240 10.749 1.00 93.25 131 THR A N 1
ATOM 1009 C CA . THR A 1 131 ? -8.075 3.349 11.641 1.00 93.25 131 THR A CA 1
ATOM 1010 C C . THR A 1 131 ? -9.285 4.240 11.930 1.00 93.25 131 THR A C 1
ATOM 1012 O O . THR A 1 131 ? -9.554 4.560 13.091 1.00 93.25 131 THR A O 1
ATOM 1015 N N . LYS A 1 132 ? -10.076 4.574 10.900 1.00 95.06 132 LYS A N 1
ATOM 1016 C CA . LYS A 1 132 ? -11.332 5.323 11.060 1.00 95.06 132 LYS A CA 1
ATOM 1017 C C . LYS A 1 132 ? -12.350 4.556 11.904 1.00 95.06 132 LYS A C 1
ATOM 1019 O O . LYS A 1 132 ? -12.872 5.117 12.865 1.00 95.06 132 LYS A O 1
ATOM 1024 N N . LYS A 1 133 ? -12.563 3.262 11.632 1.00 94.19 133 LYS A N 1
ATOM 1025 C CA . LYS A 1 133 ? -13.461 2.404 12.432 1.00 94.19 133 LYS A CA 1
ATOM 1026 C C . LYS A 1 133 ? -13.054 2.341 13.903 1.00 94.19 133 LYS A C 1
ATOM 1028 O O . LYS A 1 133 ? -13.906 2.439 14.787 1.00 94.19 133 LYS A O 1
ATOM 1033 N N . VAL A 1 134 ? -11.756 2.221 14.180 1.00 95.38 134 VAL A N 1
ATOM 1034 C CA . VAL A 1 134 ? -11.209 2.243 15.542 1.00 95.38 134 VAL A CA 1
ATOM 1035 C C . VAL A 1 134 ? -11.475 3.592 16.205 1.00 95.38 134 VAL A C 1
ATOM 1037 O O . VAL A 1 134 ? -11.872 3.632 17.369 1.00 95.38 134 VAL A O 1
ATOM 1040 N N . GLN A 1 135 ? -11.286 4.701 15.489 1.00 94.69 135 GLN A N 1
ATOM 1041 C CA . GLN A 1 135 ? -11.538 6.041 16.015 1.00 94.69 135 GLN A CA 1
ATOM 1042 C C . GLN A 1 135 ? -13.024 6.265 16.337 1.00 94.69 135 GLN A C 1
ATOM 1044 O O . GLN A 1 135 ? -13.345 6.751 17.422 1.00 94.69 135 GLN A O 1
ATOM 1049 N N . GLU A 1 136 ? -13.930 5.880 15.440 1.00 94.88 136 GLU A N 1
ATOM 1050 C CA . GLU A 1 136 ? -15.382 5.956 15.648 1.00 94.88 136 GLU A CA 1
ATOM 1051 C C . GLU A 1 136 ? -15.831 5.074 16.817 1.00 94.88 136 GLU A C 1
ATOM 1053 O O . GLU A 1 136 ? -16.533 5.534 17.720 1.00 94.88 136 GLU A O 1
ATOM 1058 N N . SER A 1 137 ? -15.346 3.833 16.871 1.00 93.81 137 SER A N 1
ATOM 1059 C CA . SER A 1 137 ? -15.659 2.907 17.962 1.00 93.81 137 SER A CA 1
ATOM 1060 C C . SER A 1 137 ? -15.129 3.413 19.306 1.00 93.81 137 SER A C 1
ATOM 1062 O O . SER A 1 137 ? -15.803 3.274 20.327 1.00 93.81 137 SER A O 1
ATOM 1064 N N . LYS A 1 138 ? -13.953 4.061 19.328 1.00 94.38 138 LYS A N 1
ATOM 1065 C CA . LYS A 1 138 ? -13.409 4.726 20.525 1.00 94.38 138 LYS A CA 1
ATOM 1066 C C . LYS A 1 138 ? -14.296 5.884 20.989 1.00 94.38 138 LYS A C 1
ATOM 1068 O O . LYS A 1 138 ? -14.530 5.990 22.192 1.00 94.38 138 LYS A O 1
ATOM 1073 N N . LYS A 1 139 ? -14.807 6.715 20.070 1.00 95.38 139 LYS A N 1
ATOM 1074 C CA . LYS A 1 139 ? -15.754 7.799 20.399 1.00 95.38 139 LYS A CA 1
ATOM 1075 C C . LYS A 1 139 ? -17.033 7.236 21.018 1.00 95.38 139 LYS A C 1
ATOM 1077 O O . LYS A 1 139 ? -17.368 7.601 22.140 1.00 95.38 139 LYS A O 1
ATOM 1082 N N . ARG A 1 140 ? -17.656 6.250 20.365 1.00 93.94 140 ARG A N 1
ATOM 1083 C CA . ARG A 1 140 ? -18.873 5.595 20.866 1.00 93.94 140 ARG A CA 1
ATOM 1084 C C . ARG A 1 140 ? -18.662 4.919 22.223 1.00 93.94 140 ARG A C 1
ATOM 1086 O O . ARG A 1 140 ? -19.500 5.023 23.112 1.00 93.94 140 ARG A O 1
ATOM 1093 N N . ARG A 1 141 ? -17.517 4.257 22.428 1.00 93.69 141 ARG A N 1
ATOM 1094 C CA . ARG A 1 141 ? -17.161 3.670 23.731 1.00 93.69 141 ARG A CA 1
ATOM 1095 C C . ARG A 1 141 ? -17.019 4.741 24.815 1.00 93.69 141 ARG A C 1
ATOM 1097 O O . ARG A 1 141 ? -17.425 4.497 25.948 1.00 93.69 141 ARG A O 1
ATOM 1104 N N . LYS A 1 142 ? -16.443 5.902 24.489 1.00 94.31 142 LYS A N 1
ATOM 1105 C CA . LYS A 1 142 ? -16.320 7.026 25.425 1.00 94.31 142 LYS A CA 1
ATOM 1106 C C . LYS A 1 142 ? -17.698 7.556 25.829 1.00 94.31 142 LYS A C 1
ATOM 1108 O O . LYS A 1 142 ? -17.961 7.647 27.019 1.00 94.31 142 LYS A O 1
ATOM 1113 N N . GLU A 1 143 ? -18.592 7.775 24.867 1.00 94.75 143 GLU A N 1
ATOM 1114 C CA . GLU A 1 143 ? -19.976 8.202 25.126 1.00 94.75 143 GLU A CA 1
ATOM 1115 C C . GLU A 1 143 ? -20.722 7.220 26.039 1.00 94.75 143 GLU A C 1
ATOM 1117 O O . GLU A 1 143 ? -21.337 7.630 27.022 1.00 94.75 143 GLU A O 1
ATOM 1122 N N . LEU A 1 144 ? -20.616 5.910 25.777 1.00 93.50 144 LEU A N 1
ATOM 1123 C CA . LEU A 1 144 ? -21.210 4.892 26.649 1.00 93.50 144 LEU A CA 1
ATOM 1124 C C . LEU A 1 144 ? -20.615 4.924 28.058 1.00 93.50 144 LEU A C 1
ATOM 1126 O O . LEU A 1 144 ? -21.356 4.823 29.033 1.00 93.50 144 LEU A O 1
ATOM 1130 N N . ASN A 1 145 ? -19.296 5.079 28.187 1.00 91.38 145 ASN A N 1
ATOM 1131 C CA . ASN A 1 145 ? -18.644 5.180 29.491 1.00 91.38 145 ASN A CA 1
ATOM 1132 C C . ASN A 1 145 ? -19.083 6.433 30.261 1.00 91.38 145 ASN A C 1
ATOM 1134 O O . ASN A 1 145 ? -19.274 6.351 31.473 1.00 91.38 145 ASN A O 1
ATOM 1138 N N . ASP A 1 146 ? -19.293 7.557 29.574 1.00 94.94 146 ASP A N 1
ATOM 1139 C CA . ASP A 1 146 ? -19.788 8.794 30.179 1.00 94.94 146 ASP A CA 1
ATOM 1140 C C . ASP A 1 146 ? -21.237 8.622 30.673 1.00 94.94 146 ASP A C 1
ATOM 1142 O O . ASP A 1 146 ? -21.565 9.020 31.794 1.00 94.94 146 ASP A O 1
ATOM 1146 N N . ILE A 1 147 ? -22.099 7.957 29.891 1.00 93.19 147 ILE A N 1
ATOM 1147 C CA . ILE A 1 147 ? -23.475 7.612 30.299 1.00 93.19 147 ILE A CA 1
ATOM 1148 C C . ILE A 1 147 ? -23.461 6.659 31.500 1.00 93.19 147 ILE A C 1
ATOM 1150 O O . ILE A 1 147 ? -24.185 6.878 32.473 1.00 93.19 147 ILE A O 1
ATOM 1154 N N . ILE A 1 148 ? -22.616 5.624 31.467 1.00 91.88 148 ILE A N 1
ATOM 1155 C CA . ILE A 1 148 ? -22.437 4.692 32.587 1.00 91.88 148 ILE A CA 1
ATOM 1156 C C . ILE A 1 148 ? -21.981 5.455 33.836 1.00 91.88 148 ILE A C 1
ATOM 1158 O O . ILE A 1 148 ? -22.514 5.215 34.916 1.00 91.88 148 ILE A O 1
ATOM 1162 N N . GLY A 1 149 ? -21.038 6.390 33.703 1.00 91.12 149 GLY A N 1
ATOM 1163 C CA . GLY A 1 149 ? -20.563 7.231 34.801 1.00 91.12 149 GLY A CA 1
ATOM 1164 C C . GLY A 1 149 ? -21.683 8.053 35.443 1.00 91.12 149 GLY A C 1
ATOM 1165 O O . GLY A 1 149 ? -21.822 8.031 36.666 1.00 91.12 149 GLY A O 1
ATOM 1166 N N . LYS A 1 150 ? -22.528 8.701 34.628 1.00 93.56 150 LYS A N 1
ATOM 1167 C CA . LYS A 1 150 ? -23.705 9.454 35.100 1.00 93.56 150 LYS A CA 1
ATOM 1168 C C . LYS A 1 150 ? -24.709 8.555 35.823 1.00 93.56 150 LYS A C 1
ATOM 1170 O O . LYS A 1 150 ? -25.099 8.862 36.941 1.00 93.56 150 LYS A O 1
ATOM 1175 N N . LYS A 1 151 ? -25.049 7.399 35.245 1.00 91.06 151 LYS A N 1
ATOM 1176 C CA . LYS A 1 151 ? -25.961 6.420 35.864 1.00 91.06 151 LYS A CA 1
ATOM 1177 C C . LYS A 1 151 ? -25.418 5.859 37.181 1.00 91.06 151 LYS A C 1
ATOM 1179 O O . LYS A 1 151 ? -26.179 5.614 38.109 1.00 91.06 151 LYS A O 1
ATOM 1184 N N . ILE A 1 152 ? -24.102 5.666 37.287 1.00 90.50 152 ILE A N 1
ATOM 1185 C CA . ILE A 1 152 ? -23.462 5.256 38.543 1.00 90.50 152 ILE A CA 1
ATOM 1186 C C . ILE A 1 152 ? -23.563 6.365 39.597 1.00 90.50 152 ILE A C 1
ATOM 1188 O O . ILE A 1 152 ? -23.775 6.046 40.764 1.00 90.50 152 ILE A O 1
ATOM 1192 N N . ALA A 1 153 ? -23.410 7.637 39.214 1.00 92.62 153 ALA A N 1
ATOM 1193 C CA . ALA A 1 153 ? -23.611 8.762 40.128 1.00 92.62 153 ALA A CA 1
ATOM 1194 C C . ALA A 1 153 ? -25.069 8.829 40.614 1.00 92.62 153 ALA A C 1
ATOM 1196 O O . ALA A 1 153 ? -25.286 8.822 41.819 1.00 92.62 153 ALA A O 1
ATOM 1197 N N . GLU A 1 154 ? -26.046 8.722 39.704 1.00 91.00 154 GLU A N 1
ATOM 1198 C CA . GLU A 1 154 ? -27.478 8.645 40.050 1.00 91.00 154 GLU A CA 1
ATOM 1199 C C . GLU A 1 154 ? -27.766 7.512 41.052 1.00 91.00 154 GLU A C 1
ATOM 1201 O O . GLU A 1 154 ? -28.485 7.697 42.028 1.00 91.00 154 GLU A O 1
ATOM 1206 N N . ILE A 1 155 ? -27.172 6.327 40.856 1.00 89.94 155 ILE A N 1
ATOM 1207 C CA . ILE A 1 155 ? -27.323 5.210 41.799 1.00 89.94 155 ILE A CA 1
ATOM 1208 C C . ILE A 1 155 ? -26.705 5.519 43.168 1.00 89.94 155 ILE A C 1
ATOM 1210 O O . ILE A 1 155 ? -27.262 5.105 44.183 1.00 89.94 155 ILE A O 1
ATOM 1214 N N . LYS A 1 156 ? -25.560 6.208 43.223 1.00 90.38 156 LYS A N 1
ATOM 1215 C CA . LYS A 1 156 ? -24.950 6.607 44.501 1.00 90.38 156 LYS A CA 1
ATOM 1216 C C . LYS A 1 156 ? -25.854 7.572 45.262 1.00 90.38 156 LYS A C 1
ATOM 1218 O O . LYS A 1 156 ? -26.074 7.346 46.447 1.00 90.38 156 LYS A O 1
ATOM 1223 N N . ASP A 1 157 ? -26.435 8.550 44.574 1.00 91.12 157 ASP A N 1
ATOM 1224 C CA . ASP A 1 157 ? -27.378 9.497 45.175 1.00 91.12 157 ASP A CA 1
ATOM 1225 C C . ASP A 1 157 ? -28.620 8.762 45.717 1.00 91.12 157 ASP A C 1
ATOM 1227 O O . ASP A 1 157 ? -29.031 8.978 46.858 1.00 91.12 157 ASP A O 1
ATOM 1231 N N . LEU A 1 158 ? -29.155 7.795 44.958 1.00 88.50 158 LEU A N 1
ATOM 1232 C CA . LEU A 1 158 ? -30.254 6.931 45.408 1.00 88.50 158 LEU A CA 1
ATOM 1233 C C . LEU A 1 158 ? -29.874 6.071 46.628 1.00 88.50 158 LEU A C 1
ATOM 1235 O O . LEU A 1 158 ? -30.703 5.860 47.515 1.00 88.50 158 LEU A O 1
ATOM 1239 N N . TYR A 1 159 ? -28.635 5.575 46.710 1.00 84.69 159 TYR A N 1
ATOM 1240 C CA . TYR A 1 159 ? -28.162 4.867 47.903 1.00 84.69 159 TYR A CA 1
ATOM 1241 C C . TYR A 1 159 ? -28.108 5.787 49.129 1.00 84.69 159 TYR A C 1
ATOM 1243 O O . TYR A 1 159 ? -28.527 5.366 50.207 1.00 84.69 159 TYR A O 1
ATOM 1251 N N . GLU A 1 160 ? -27.670 7.040 48.979 1.00 88.56 160 GLU A N 1
ATOM 1252 C CA . GLU A 1 160 ? -27.684 8.017 50.073 1.00 88.56 160 GLU A CA 1
ATOM 1253 C C . GLU A 1 160 ? -29.109 8.371 50.522 1.00 88.56 160 GLU A C 1
ATOM 1255 O O . GLU A 1 160 ? -29.367 8.520 51.719 1.00 88.56 160 GLU A O 1
ATOM 1260 N N . GLU A 1 161 ? -30.054 8.504 49.587 1.00 84.88 161 GLU A N 1
ATOM 1261 C CA . GLU A 1 161 ? -31.471 8.720 49.901 1.00 84.88 161 GLU A CA 1
ATOM 1262 C C . GLU A 1 161 ? -32.070 7.538 50.662 1.00 84.88 161 GLU A C 1
ATOM 1264 O O . GLU A 1 161 ? -32.727 7.736 51.691 1.00 84.88 161 GLU A O 1
ATOM 1269 N N . ARG A 1 162 ? -31.787 6.308 50.214 1.00 81.81 162 ARG A N 1
ATOM 1270 C CA . ARG A 1 162 ? -32.161 5.089 50.938 1.00 81.81 162 ARG A CA 1
ATOM 1271 C C . ARG A 1 162 ? -31.600 5.120 52.356 1.00 81.81 162 ARG A C 1
ATOM 1273 O O . ARG A 1 162 ? -32.360 4.917 53.300 1.00 81.81 162 ARG A O 1
ATOM 1280 N N . ASP A 1 163 ? -30.307 5.405 52.508 1.00 81.00 163 ASP A N 1
ATOM 1281 C CA . ASP A 1 163 ? -29.627 5.388 53.806 1.00 81.00 163 ASP A CA 1
ATOM 1282 C C . ASP A 1 163 ? -30.220 6.414 54.775 1.00 81.00 163 ASP A C 1
ATOM 1284 O O . ASP A 1 163 ? -30.432 6.106 55.952 1.00 81.00 163 ASP A O 1
ATOM 1288 N N . LYS A 1 164 ? -30.592 7.600 54.274 1.00 83.81 164 LYS A N 1
ATOM 1289 C CA . LYS A 1 164 ? -31.320 8.622 55.042 1.00 83.81 164 LYS A CA 1
ATOM 1290 C C . LYS A 1 164 ? -32.689 8.118 55.508 1.00 83.81 164 LYS A C 1
ATOM 1292 O O . LYS A 1 164 ? -33.067 8.387 56.648 1.00 83.81 164 LYS A O 1
ATOM 1297 N N . ILE A 1 165 ? -33.437 7.400 54.667 1.00 78.25 165 ILE A N 1
ATOM 1298 C CA . ILE A 1 165 ? -34.745 6.833 55.039 1.00 78.25 165 ILE A CA 1
ATOM 1299 C C . ILE A 1 165 ? -34.567 5.740 56.098 1.00 78.25 165 ILE A C 1
ATOM 1301 O O . ILE A 1 165 ? -35.197 5.803 57.153 1.00 78.25 165 ILE A O 1
ATOM 1305 N N . THR A 1 166 ? -33.660 4.787 55.889 1.00 72.12 166 THR A N 1
ATOM 1306 C CA . THR A 1 166 ? -33.410 3.710 56.861 1.00 72.12 166 THR A CA 1
ATOM 1307 C C . THR A 1 166 ? -32.882 4.237 58.198 1.00 72.12 166 THR A C 1
ATOM 1309 O O . THR A 1 166 ? -33.309 3.767 59.253 1.00 72.12 166 THR A O 1
ATOM 1312 N N . ALA A 1 167 ? -32.029 5.269 58.185 1.00 77.75 167 ALA A N 1
ATOM 1313 C CA . ALA A 1 167 ? -31.527 5.910 59.400 1.00 77.75 167 ALA A CA 1
ATOM 1314 C C . ALA A 1 167 ? -32.634 6.639 60.183 1.00 77.75 167 ALA A C 1
ATOM 1316 O O . ALA A 1 167 ? -32.671 6.550 61.411 1.00 77.75 167 ALA A O 1
ATOM 1317 N N . LYS A 1 168 ? -33.566 7.315 59.492 1.00 74.69 168 LYS A N 1
ATOM 1318 C CA . LYS A 1 168 ? -34.712 8.000 60.119 1.00 74.69 168 LYS A CA 1
ATOM 1319 C C . LYS A 1 168 ? -35.646 7.034 60.845 1.00 74.69 168 LYS A C 1
ATOM 1321 O O . LYS A 1 168 ? -36.105 7.347 61.940 1.00 74.69 168 LYS A O 1
ATOM 1326 N N . PHE A 1 169 ? -35.909 5.868 60.259 1.00 67.06 169 PHE A N 1
ATOM 1327 C CA . PHE A 1 169 ? -36.858 4.903 60.820 1.00 67.06 169 PHE A CA 1
ATOM 1328 C C . PHE A 1 169 ? -36.215 3.855 61.748 1.00 67.06 169 PHE A C 1
ATOM 1330 O O . PHE A 1 169 ? -36.938 3.062 62.344 1.00 67.06 169 PHE A O 1
ATOM 1337 N N . LYS A 1 170 ? -34.881 3.864 61.927 1.00 64.62 170 LYS A N 1
ATOM 1338 C CA . LYS A 1 170 ? -34.117 2.916 62.775 1.00 64.62 170 LYS A CA 1
ATOM 1339 C C . LYS A 1 170 ? -34.420 1.435 62.490 1.00 64.62 170 LYS A C 1
ATOM 1341 O O . LYS A 1 170 ? -34.227 0.582 63.357 1.00 64.62 170 LYS A O 1
ATOM 1346 N N . VAL A 1 171 ? -34.880 1.115 61.283 1.00 60.88 171 VAL A N 1
ATOM 1347 C CA . VAL A 1 171 ? -35.180 -0.263 60.892 1.00 60.88 171 VAL A CA 1
ATOM 1348 C C . VAL A 1 171 ? -33.888 -0.910 60.405 1.00 60.88 171 VAL A C 1
ATOM 1350 O O . VAL A 1 171 ? -33.270 -0.439 59.455 1.00 60.88 171 VAL A O 1
ATOM 1353 N N . LYS A 1 172 ? -33.449 -1.965 61.100 1.00 59.09 172 LYS A N 1
ATOM 1354 C CA . LYS A 1 172 ? -32.259 -2.758 60.740 1.00 59.09 172 LYS A CA 1
ATOM 1355 C C . LYS A 1 172 ? -32.546 -3.852 59.708 1.00 59.09 172 LYS A C 1
ATOM 1357 O O . LYS A 1 172 ? -31.602 -4.414 59.162 1.00 59.09 172 LYS A O 1
ATOM 1362 N N . GLU A 1 173 ? -33.813 -4.197 59.491 1.00 61.84 173 GLU A N 1
ATOM 1363 C CA . GLU A 1 173 ? -34.209 -5.303 58.616 1.00 61.84 173 GLU A CA 1
ATOM 1364 C C . GLU A 1 173 ? -34.389 -4.847 57.159 1.00 61.84 173 GLU A C 1
ATOM 1366 O O . GLU A 1 173 ? -34.911 -3.765 56.895 1.00 61.84 173 GLU A O 1
ATOM 1371 N N . ASP A 1 174 ? -33.974 -5.696 56.211 1.00 67.81 174 ASP A N 1
ATOM 1372 C CA . ASP A 1 174 ? -34.155 -5.463 54.774 1.00 67.81 174 ASP A CA 1
ATOM 1373 C C . ASP A 1 174 ? -35.654 -5.364 54.423 1.00 67.81 174 ASP A C 1
ATOM 1375 O O . ASP A 1 174 ? -36.400 -6.308 54.710 1.00 67.81 174 ASP A O 1
ATOM 1379 N N . PRO A 1 175 ? -36.102 -4.315 53.705 1.00 70.12 175 PRO A N 1
ATOM 1380 C CA . PRO A 1 175 ? -37.506 -4.154 53.315 1.00 70.12 175 PRO A CA 1
ATOM 1381 C C . PRO A 1 175 ? -38.086 -5.350 52.543 1.00 70.12 175 PRO A C 1
ATOM 1383 O O . PRO A 1 175 ? -39.248 -5.710 52.716 1.00 70.12 175 PRO A O 1
ATOM 1386 N N . VAL A 1 176 ? -37.258 -5.998 51.716 1.00 71.00 176 VAL A N 1
ATOM 1387 C CA . VAL A 1 176 ? -37.640 -7.167 50.907 1.00 71.00 176 VAL A CA 1
ATOM 1388 C C . VAL A 1 176 ? -37.857 -8.408 51.777 1.00 71.00 176 VAL A C 1
ATOM 1390 O O . VAL A 1 176 ? -38.815 -9.147 51.563 1.00 71.00 176 VAL A O 1
ATOM 1393 N N . LYS A 1 177 ? -37.006 -8.620 52.789 1.00 78.06 177 LYS A N 1
ATOM 1394 C CA . LYS A 1 177 ? -37.177 -9.722 53.749 1.00 78.06 177 LYS A CA 1
ATOM 1395 C C . LYS A 1 177 ? -38.401 -9.495 54.622 1.00 78.06 177 LYS A C 1
ATOM 1397 O O . LYS A 1 177 ? -39.149 -10.430 54.859 1.00 78.06 177 LYS A O 1
ATOM 1402 N N . LEU A 1 178 ? -38.656 -8.245 55.012 1.00 78.19 178 LEU A N 1
ATOM 1403 C CA . LEU A 1 178 ? -39.830 -7.891 55.802 1.00 78.19 178 LEU A CA 1
ATOM 1404 C C . LEU A 1 178 ? -41.141 -8.223 55.079 1.00 78.19 178 LEU A C 1
ATOM 1406 O O . LEU A 1 178 ? -42.070 -8.722 55.706 1.00 78.19 178 LEU A O 1
ATOM 1410 N N . LYS A 1 179 ? -41.203 -7.985 53.760 1.00 78.19 179 LYS A N 1
ATOM 1411 C CA . LYS A 1 179 ? -42.357 -8.358 52.929 1.00 78.19 179 LYS A CA 1
ATOM 1412 C C . LYS A 1 179 ? -42.571 -9.876 52.903 1.00 78.19 179 LYS A C 1
ATOM 1414 O O . LYS A 1 179 ? -43.684 -10.330 53.136 1.00 78.19 179 LYS A O 1
ATOM 1419 N N . HIS A 1 180 ? -41.505 -10.643 52.678 1.00 82.56 180 HIS A N 1
ATOM 1420 C CA . HIS A 1 180 ? -41.574 -12.105 52.651 1.00 82.56 180 HIS A CA 1
ATOM 1421 C C . HIS A 1 180 ? -41.937 -12.706 54.019 1.00 82.56 180 HIS A C 1
ATOM 1423 O O . HIS A 1 180 ? -42.738 -13.634 54.101 1.00 82.56 180 HIS A O 1
ATOM 1429 N N . ASP A 1 181 ? -41.395 -12.144 55.100 1.00 82.69 181 ASP A N 1
ATOM 1430 C CA . ASP A 1 181 ? -41.728 -12.533 56.469 1.00 82.69 181 ASP A CA 1
ATOM 1431 C C . ASP A 1 181 ? -43.206 -12.276 56.784 1.00 82.69 181 ASP A C 1
ATOM 1433 O O . ASP A 1 181 ? -43.838 -13.106 57.431 1.00 82.69 181 ASP A O 1
ATOM 1437 N N . ILE A 1 182 ? -43.763 -11.142 56.337 1.00 83.94 182 ILE A N 1
ATOM 1438 C CA . ILE A 1 182 ? -45.193 -10.841 56.493 1.00 83.94 182 ILE A CA 1
ATOM 1439 C C . ILE A 1 182 ? -46.028 -11.866 55.727 1.00 83.94 182 ILE A C 1
ATOM 1441 O O . ILE A 1 182 ? -46.890 -12.478 56.343 1.00 83.94 182 ILE A O 1
ATOM 1445 N N . GLU A 1 183 ? -45.7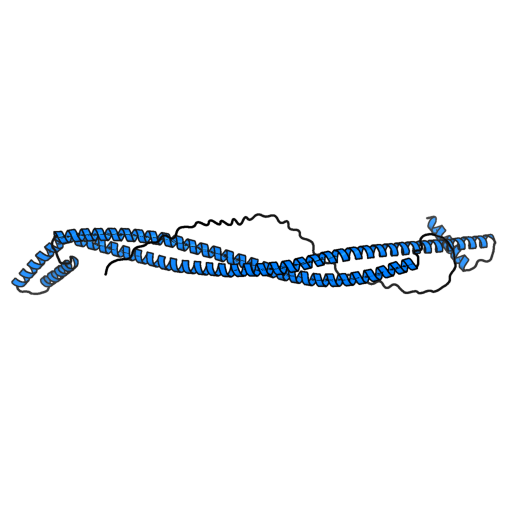38 -12.110 54.445 1.00 85.62 183 GLU A N 1
ATOM 1446 C CA . GLU A 1 183 ? -46.464 -13.098 53.627 1.00 85.62 183 GLU A CA 1
ATOM 1447 C C . GLU A 1 183 ? -46.398 -14.508 54.247 1.00 85.62 183 GLU A C 1
ATOM 1449 O O . GLU A 1 183 ? -47.400 -15.216 54.312 1.00 85.62 183 GLU A O 1
ATOM 1454 N N . SER A 1 184 ? -45.236 -14.912 54.773 1.00 86.81 184 SER A N 1
ATOM 1455 C CA . SER A 1 184 ? -45.076 -16.204 55.451 1.00 86.81 184 SER A CA 1
ATOM 1456 C C . SER A 1 184 ? -45.853 -16.277 56.767 1.00 86.81 184 SER A C 1
ATOM 1458 O O . SER A 1 184 ? -46.424 -17.321 57.085 1.00 86.81 184 SER A O 1
ATOM 1460 N N . MET A 1 185 ? -45.889 -15.192 57.548 1.00 84.75 185 MET A N 1
ATOM 1461 C CA . MET A 1 185 ? -46.681 -15.144 58.777 1.00 84.75 185 MET A CA 1
ATOM 1462 C C . MET A 1 185 ? -48.182 -15.099 58.488 1.00 84.75 185 MET A C 1
ATOM 1464 O O . MET A 1 185 ? -48.922 -15.781 59.183 1.00 84.75 185 MET A O 1
ATOM 1468 N N . GLU A 1 186 ? -48.631 -14.362 57.469 1.00 85.50 186 GLU A N 1
ATOM 1469 C CA . GLU A 1 186 ? -50.029 -14.348 57.014 1.00 85.50 186 GLU A CA 1
ATOM 1470 C C . GLU A 1 186 ? -50.470 -15.747 56.586 1.00 85.50 186 GLU A C 1
ATOM 1472 O O . GLU A 1 186 ? -51.457 -16.259 57.105 1.00 85.50 186 GLU A O 1
ATOM 1477 N N . TYR A 1 187 ? -49.666 -16.419 55.760 1.00 87.88 187 TYR A N 1
ATOM 1478 C CA . TYR A 1 187 ? -49.931 -17.794 55.344 1.00 87.88 187 TYR A CA 1
ATOM 1479 C C . TYR A 1 187 ? -50.028 -18.759 56.536 1.00 87.88 187 TYR A C 1
ATOM 1481 O O . TYR A 1 187 ? -50.906 -19.618 56.569 1.00 87.88 187 TYR A O 1
ATOM 1489 N N . LYS A 1 188 ? -49.164 -18.613 57.551 1.00 85.44 188 LYS A N 1
ATOM 1490 C CA . LYS A 1 188 ? -49.238 -19.426 58.779 1.00 85.44 188 LYS A CA 1
ATOM 1491 C C . LYS A 1 188 ? -50.497 -19.149 59.594 1.00 85.44 188 LYS A C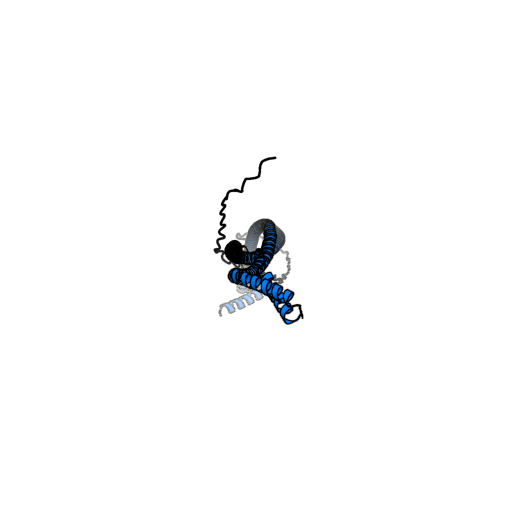 1
ATOM 1493 O O . LYS A 1 188 ? -51.079 -20.096 60.106 1.00 85.44 188 LYS A O 1
ATOM 1498 N N . VAL A 1 189 ? -50.925 -17.890 59.707 1.00 83.25 189 VAL A N 1
ATOM 1499 C CA . VAL A 1 189 ? -52.191 -17.542 60.381 1.00 83.25 189 VAL A CA 1
ATOM 1500 C C . VAL A 1 189 ? -53.386 -18.139 59.636 1.00 83.25 189 VAL A C 1
ATOM 1502 O O . VAL A 1 189 ? -54.321 -18.608 60.272 1.00 83.25 189 VAL A O 1
ATOM 1505 N N . GLU A 1 190 ? -53.354 -18.152 58.303 1.00 82.81 190 GLU A N 1
ATOM 1506 C CA . GLU A 1 190 ? -54.451 -18.670 57.477 1.00 82.81 190 GLU A CA 1
ATOM 1507 C C . GLU A 1 190 ? -54.530 -20.205 57.442 1.00 82.81 190 GLU A C 1
ATOM 1509 O O . GLU A 1 190 ? -55.620 -20.753 57.283 1.00 82.81 190 GLU A O 1
ATOM 1514 N N . THR A 1 191 ? -53.399 -20.909 57.570 1.00 85.81 191 THR A N 1
ATOM 1515 C CA . THR A 1 191 ? -53.327 -22.362 57.312 1.00 85.81 191 THR A CA 1
ATOM 1516 C C . THR A 1 191 ? -53.064 -23.235 58.539 1.00 85.81 191 THR A C 1
ATOM 1518 O O . THR A 1 191 ? -53.425 -24.413 58.520 1.00 85.81 191 THR A O 1
ATOM 1521 N N . GLU A 1 192 ? -52.470 -22.711 59.615 1.00 81.12 192 GLU A N 1
ATOM 1522 C CA . GLU A 1 192 ? -52.155 -23.497 60.814 1.00 81.12 192 GLU A CA 1
ATOM 1523 C C . GLU A 1 192 ? -53.182 -23.269 61.933 1.00 81.12 192 GLU A C 1
ATOM 1525 O O . GLU A 1 192 ? -53.423 -22.146 62.373 1.00 81.12 192 GLU A O 1
ATOM 1530 N N . VAL A 1 193 ? -53.737 -24.357 62.478 1.00 74.81 193 VAL A N 1
ATOM 1531 C CA . VAL A 1 193 ? -54.583 -24.294 63.679 1.00 74.81 193 VAL A CA 1
ATOM 1532 C C . VAL A 1 193 ? -53.687 -24.096 64.902 1.00 74.81 193 VAL A C 1
ATOM 1534 O O . VAL A 1 193 ? -52.980 -25.011 65.330 1.00 74.81 193 VAL A O 1
ATOM 1537 N N . MET A 1 194 ? -53.707 -22.895 65.475 1.00 79.62 194 MET A N 1
ATO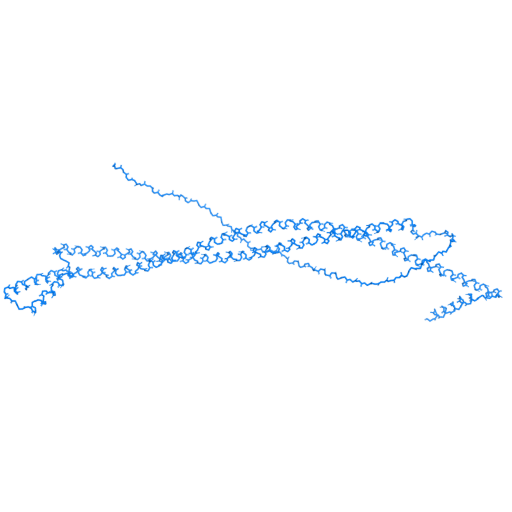M 1538 C CA . MET A 1 194 ? -52.893 -22.522 66.633 1.00 79.62 194 MET A CA 1
ATOM 1539 C C . MET A 1 194 ? -53.749 -22.066 67.822 1.00 79.62 194 MET A C 1
ATOM 1541 O O . MET A 1 194 ? -54.899 -21.671 67.680 1.00 79.62 194 MET A O 1
ATOM 1545 N N . SER A 1 195 ? -53.199 -22.160 69.038 1.00 80.94 195 SER A N 1
ATOM 1546 C CA . SER A 1 195 ? -53.882 -21.691 70.251 1.00 80.94 195 SER A CA 1
ATOM 1547 C C . SER A 1 195 ? -54.042 -20.168 70.226 1.00 80.94 195 SER A C 1
ATOM 1549 O O . SER A 1 195 ? -53.091 -19.480 69.851 1.00 80.94 195 SER A O 1
ATOM 1551 N N . PHE A 1 196 ? -55.157 -19.647 70.741 1.00 78.25 196 PHE A N 1
ATOM 1552 C CA . PHE A 1 196 ? -55.493 -18.213 70.751 1.00 78.25 196 PHE A CA 1
ATOM 1553 C C . PHE A 1 196 ? -54.342 -17.289 71.208 1.00 78.25 196 PHE A C 1
ATOM 1555 O O . PHE A 1 196 ? -54.063 -16.275 70.573 1.00 78.25 196 PHE A O 1
ATOM 1562 N N . ASP A 1 197 ? -53.585 -17.666 72.244 1.00 79.38 197 ASP A N 1
ATOM 1563 C CA . ASP A 1 197 ? -52.436 -16.875 72.722 1.00 79.38 197 ASP A CA 1
ATOM 1564 C C . ASP A 1 197 ? -51.271 -16.791 71.721 1.00 79.38 197 ASP A C 1
ATOM 1566 O O . ASP A 1 197 ? -50.540 -15.797 71.680 1.00 79.38 197 ASP A O 1
ATOM 1570 N N . LYS A 1 198 ? -51.061 -17.845 70.924 1.00 80.50 198 LYS A N 1
ATOM 1571 C CA . LYS A 1 198 ? -50.021 -17.889 69.884 1.00 80.50 198 LYS A CA 1
ATOM 1572 C C . LYS A 1 198 ? -50.456 -17.080 68.671 1.00 80.50 198 LYS A C 1
ATOM 1574 O O . LYS A 1 198 ? -49.658 -16.287 68.182 1.00 80.50 198 LYS A O 1
ATOM 1579 N N . GLU A 1 199 ? -51.719 -17.207 68.273 1.00 79.88 199 GLU A N 1
ATOM 1580 C CA . GLU A 1 199 ? -52.331 -16.403 67.215 1.00 79.88 199 GLU A CA 1
ATOM 1581 C C . GLU A 1 199 ? -52.259 -14.908 67.554 1.00 79.88 199 GLU A C 1
ATOM 1583 O O . GLU A 1 199 ? -51.763 -14.111 66.764 1.00 79.88 199 GLU A O 1
ATOM 1588 N N . GLN A 1 200 ? -52.619 -14.518 68.782 1.00 81.44 200 GLN A N 1
ATOM 1589 C CA . GLN A 1 200 ? -52.584 -13.119 69.208 1.00 81.44 200 GLN A CA 1
ATOM 1590 C C . GLN A 1 200 ? -51.156 -12.539 69.229 1.00 81.44 200 GLN A C 1
ATOM 1592 O O . GLN A 1 200 ? -50.952 -11.369 68.891 1.00 81.44 200 GLN A O 1
ATOM 1597 N N . LYS A 1 201 ? -50.150 -13.341 69.610 1.00 83.88 201 LYS A N 1
ATOM 1598 C CA . LYS A 1 201 ? -48.731 -12.949 69.531 1.00 83.88 201 LYS A CA 1
ATOM 1599 C C . LYS A 1 201 ? -48.267 -12.797 68.083 1.00 83.88 201 LYS A C 1
ATOM 1601 O O . LYS A 1 201 ? -47.582 -11.819 67.782 1.00 83.88 201 LYS A O 1
ATOM 1606 N N . LEU A 1 202 ? -48.663 -13.714 67.198 1.00 82.56 202 LEU A N 1
ATOM 1607 C CA . LEU A 1 202 ? -48.336 -13.656 65.774 1.00 82.56 202 LEU A CA 1
ATOM 1608 C C . LEU A 1 202 ? -48.984 -12.430 65.120 1.00 82.56 202 LEU A C 1
ATOM 1610 O O . LEU A 1 202 ? -48.300 -11.671 64.449 1.00 82.56 202 LEU A O 1
ATOM 1614 N N . MET A 1 203 ? -50.253 -12.153 65.426 1.00 80.50 203 MET A N 1
ATOM 1615 C CA . MET A 1 203 ? -51.001 -10.992 64.936 1.00 80.50 203 MET A CA 1
ATOM 1616 C C . MET A 1 203 ? -50.376 -9.660 65.384 1.00 80.50 203 MET A C 1
ATOM 1618 O O . MET A 1 203 ? -50.311 -8.707 64.607 1.00 80.50 203 MET A O 1
ATOM 1622 N N . LYS A 1 204 ? -49.880 -9.580 66.630 1.00 83.75 204 LYS A N 1
ATOM 1623 C CA . LYS A 1 204 ? -49.139 -8.409 67.138 1.00 83.75 204 LYS A CA 1
ATOM 1624 C C . LYS A 1 204 ? -47.816 -8.222 66.393 1.00 83.75 204 LYS A C 1
ATOM 1626 O O . LYS A 1 204 ? -47.572 -7.133 65.881 1.00 83.75 204 LYS A O 1
ATOM 1631 N N . ALA A 1 205 ? -47.021 -9.285 66.252 1.00 82.06 205 ALA A N 1
ATOM 1632 C CA . ALA A 1 205 ? -45.769 -9.246 65.493 1.00 82.06 205 ALA A CA 1
ATOM 1633 C C . ALA A 1 205 ? -45.994 -8.878 64.014 1.00 82.06 205 ALA A C 1
ATOM 1635 O O . ALA A 1 205 ? -45.220 -8.122 63.430 1.00 82.06 205 ALA A O 1
ATOM 1636 N N . LEU A 1 206 ? -47.092 -9.356 63.426 1.00 82.94 206 LEU A N 1
ATOM 1637 C CA . LEU A 1 206 ? -47.510 -9.075 62.056 1.00 82.94 206 LEU A CA 1
ATOM 1638 C C . LEU A 1 206 ? -47.940 -7.614 61.890 1.00 82.94 206 LEU A C 1
ATOM 1640 O O . LEU A 1 206 ? -47.573 -6.974 60.908 1.00 82.94 206 LEU A O 1
ATOM 1644 N N . LYS A 1 207 ? -48.646 -7.041 62.873 1.00 82.88 207 LYS A N 1
ATOM 1645 C CA . LYS A 1 207 ? -49.003 -5.614 62.895 1.00 82.88 207 LYS A CA 1
ATOM 1646 C C . LYS A 1 207 ? -47.770 -4.716 63.028 1.00 82.88 207 LYS A C 1
ATOM 1648 O O . LYS A 1 207 ? -47.683 -3.708 62.326 1.00 82.88 207 LYS A O 1
ATOM 1653 N N . ASP A 1 208 ? -46.812 -5.097 63.869 1.00 81.81 208 ASP A N 1
ATOM 1654 C CA . ASP A 1 208 ? -45.554 -4.366 64.036 1.00 81.81 208 ASP A CA 1
ATOM 1655 C C . ASP A 1 208 ? -44.697 -4.434 62.762 1.00 81.81 208 ASP A C 1
ATOM 1657 O O . ASP A 1 208 ? -44.268 -3.392 62.261 1.00 81.81 208 ASP A O 1
ATOM 1661 N N . LYS A 1 209 ? -44.546 -5.622 62.153 1.00 81.31 209 LYS A N 1
ATOM 1662 C CA . LYS A 1 209 ? -43.864 -5.773 60.856 1.00 81.31 209 LYS A CA 1
ATOM 1663 C C . LYS A 1 209 ? -44.586 -5.019 59.735 1.00 81.31 209 LYS A C 1
ATOM 1665 O O . LYS A 1 209 ? -43.924 -4.325 58.970 1.00 81.31 209 LYS A O 1
ATOM 1670 N N . LYS A 1 210 ? -45.923 -5.046 59.653 1.00 79.94 210 LYS A N 1
ATOM 1671 C CA . LYS A 1 210 ? -46.688 -4.246 58.671 1.00 79.94 210 LYS A CA 1
ATOM 1672 C C . LYS A 1 210 ? -46.448 -2.746 58.833 1.00 79.94 210 LYS A C 1
ATOM 1674 O O . LYS A 1 210 ? -46.245 -2.052 57.840 1.00 79.94 210 LYS A O 1
ATOM 1679 N N . LYS A 1 211 ? -46.401 -2.248 60.071 1.00 80.25 211 LYS A N 1
ATOM 1680 C CA . LYS A 1 211 ? -46.097 -0.840 60.361 1.00 80.25 211 LYS A CA 1
ATOM 1681 C C . LYS A 1 211 ? -44.666 -0.471 59.951 1.00 80.25 211 LYS A C 1
ATOM 1683 O O . LYS A 1 211 ? -44.458 0.588 59.363 1.00 80.25 211 LYS A O 1
ATOM 1688 N N . SER A 1 212 ? -43.693 -1.350 60.198 1.00 75.25 212 SER A N 1
ATOM 1689 C CA . SER A 1 212 ? -42.312 -1.171 59.732 1.00 75.25 212 SER A CA 1
ATOM 1690 C C . SER A 1 212 ? -42.185 -1.239 58.205 1.00 75.25 212 SER A C 1
ATOM 1692 O O . SER A 1 212 ? -41.429 -0.462 57.629 1.00 75.25 212 SER A O 1
ATOM 1694 N N . LEU A 1 213 ? -42.950 -2.102 57.529 1.00 77.31 213 LEU A N 1
ATOM 1695 C CA . LEU A 1 213 ? -43.008 -2.163 56.064 1.00 77.31 213 LEU A CA 1
ATOM 1696 C C . LEU A 1 213 ? -43.563 -0.858 55.483 1.00 77.31 213 LEU A C 1
ATOM 1698 O O . LEU A 1 213 ? -43.009 -0.315 54.533 1.00 77.31 213 LEU A O 1
ATOM 1702 N N . GLU A 1 214 ? -44.632 -0.329 56.077 1.00 77.12 214 GLU A N 1
ATOM 1703 C CA . GLU A 1 214 ? -45.266 0.916 55.646 1.00 77.12 214 GLU A CA 1
ATOM 1704 C C . GLU A 1 214 ? -44.327 2.122 55.765 1.00 77.12 214 GLU A C 1
ATOM 1706 O O . GLU A 1 214 ? -44.254 2.942 54.853 1.00 77.12 214 GLU A O 1
ATOM 1711 N N . GLN A 1 215 ? -43.526 2.166 56.831 1.00 74.06 215 GLN A N 1
ATOM 1712 C CA . GLN A 1 215 ? -42.460 3.156 57.018 1.00 74.06 215 GLN A CA 1
ATOM 1713 C C . GLN A 1 215 ? -41.303 2.997 56.017 1.00 74.06 215 GLN A C 1
ATOM 1715 O O . GLN A 1 215 ? -40.610 3.967 55.716 1.00 74.06 215 GLN A O 1
ATOM 1720 N N . MET A 1 216 ? -41.105 1.795 55.467 1.00 73.06 216 MET A N 1
ATOM 1721 C CA . MET A 1 216 ? -40.055 1.487 54.493 1.00 73.06 216 MET A CA 1
ATOM 1722 C C . MET A 1 216 ? -40.515 1.494 53.030 1.00 73.06 216 MET A C 1
ATOM 1724 O O . MET A 1 216 ? -39.670 1.312 52.155 1.00 73.06 216 MET A O 1
ATOM 1728 N N . LYS A 1 217 ? -41.794 1.758 52.725 1.00 76.31 217 LYS A N 1
ATOM 1729 C CA . LYS A 1 217 ? -42.305 1.838 51.338 1.00 76.31 217 LYS A CA 1
ATOM 1730 C C . LYS A 1 217 ? -41.449 2.757 50.453 1.00 76.31 217 LYS A C 1
ATOM 1732 O O . LYS A 1 217 ? -41.023 2.346 49.382 1.00 76.31 217 LYS A O 1
ATOM 1737 N N . GLY A 1 218 ? -41.062 3.932 50.960 1.00 77.62 218 GLY A N 1
ATOM 1738 C CA . GLY A 1 218 ? -40.174 4.849 50.231 1.00 77.62 218 GLY A CA 1
ATOM 1739 C C . GLY A 1 218 ? -38.766 4.293 49.968 1.00 77.62 218 GLY A C 1
ATOM 1740 O O . GLY A 1 218 ? -38.162 4.613 48.950 1.00 77.62 218 GLY A O 1
ATOM 1741 N N . ALA A 1 219 ? -38.242 3.423 50.839 1.00 78.25 219 ALA A N 1
ATOM 1742 C CA . ALA A 1 219 ? -36.976 2.729 50.594 1.00 78.25 219 ALA A CA 1
ATOM 1743 C C . ALA A 1 219 ? -37.133 1.596 49.565 1.00 78.25 219 ALA A C 1
ATOM 1745 O O . ALA A 1 219 ? -36.210 1.363 48.787 1.00 78.25 219 ALA A O 1
ATOM 1746 N N . ILE A 1 220 ? -38.288 0.919 49.526 1.00 79.44 220 ILE A N 1
ATOM 1747 C CA . ILE A 1 220 ? -38.606 -0.110 48.521 1.00 79.44 220 ILE A CA 1
ATOM 1748 C C . ILE A 1 220 ? -38.634 0.510 47.118 1.00 79.44 220 ILE A C 1
ATOM 1750 O O . ILE A 1 220 ? -37.955 0.003 46.227 1.00 79.44 220 ILE A O 1
ATOM 1754 N N . ASP A 1 221 ? -39.306 1.651 46.944 1.00 84.19 221 ASP A N 1
ATOM 1755 C CA . ASP A 1 221 ? -39.371 2.355 45.655 1.00 84.19 221 ASP A CA 1
ATOM 1756 C C . ASP A 1 221 ? -37.975 2.771 45.156 1.00 84.19 221 ASP A C 1
ATOM 1758 O O . ASP A 1 221 ? -37.654 2.673 43.968 1.00 84.19 221 ASP A O 1
ATOM 1762 N N . ILE A 1 222 ? -37.103 3.211 46.070 1.00 84.44 222 ILE A N 1
ATOM 1763 C CA . ILE A 1 222 ? -35.709 3.545 45.751 1.00 84.44 222 ILE A CA 1
ATOM 1764 C C . ILE A 1 222 ? -34.920 2.287 45.365 1.00 84.44 222 ILE A C 1
ATOM 1766 O O . ILE A 1 222 ? -34.155 2.319 44.402 1.00 84.44 222 ILE A O 1
ATOM 1770 N N . ILE A 1 223 ? -35.123 1.162 46.057 1.00 83.38 223 ILE A N 1
ATOM 1771 C CA . ILE A 1 223 ? -34.486 -0.120 45.721 1.00 83.38 223 ILE A CA 1
ATOM 1772 C C . ILE A 1 223 ? -34.906 -0.588 44.320 1.00 83.38 223 ILE A C 1
ATOM 1774 O O . ILE A 1 223 ? -34.061 -1.046 43.549 1.00 83.38 223 ILE A O 1
ATOM 1778 N N . GLU A 1 224 ? -36.177 -0.442 43.946 1.00 86.38 224 GLU A N 1
ATOM 1779 C CA . GLU A 1 224 ? -36.651 -0.769 42.596 1.00 86.38 224 GLU A CA 1
ATOM 1780 C C . GLU A 1 224 ? -36.009 0.121 41.522 1.00 86.38 224 GLU A C 1
ATOM 1782 O O . GLU A 1 224 ? -35.557 -0.384 40.484 1.00 86.38 224 GLU A O 1
ATOM 1787 N N . LYS A 1 225 ? -35.872 1.427 41.789 1.00 88.44 225 LYS A N 1
ATOM 1788 C CA . LYS A 1 225 ? -35.150 2.365 40.911 1.00 88.44 225 LYS A CA 1
ATOM 1789 C C . LYS A 1 225 ? -33.674 1.990 40.765 1.00 88.44 225 LYS A C 1
ATOM 1791 O O . LYS A 1 225 ? -33.176 1.919 39.641 1.00 88.44 225 LYS A O 1
ATOM 1796 N N . ILE A 1 226 ? -32.994 1.663 41.866 1.00 88.56 226 ILE A N 1
ATOM 1797 C CA . ILE A 1 226 ? -31.596 1.198 41.866 1.00 88.56 226 ILE A CA 1
ATOM 1798 C C . ILE A 1 226 ? -31.455 -0.089 41.050 1.00 88.56 226 ILE A C 1
ATOM 1800 O O . ILE A 1 226 ? -30.531 -0.210 40.243 1.00 88.56 226 ILE A O 1
ATOM 1804 N N . ASN A 1 227 ? -32.367 -1.048 41.220 1.00 88.88 227 ASN A N 1
ATOM 1805 C CA . ASN A 1 227 ? -32.342 -2.311 40.485 1.00 88.88 227 ASN A CA 1
ATOM 1806 C C . ASN A 1 227 ? -32.542 -2.099 38.979 1.00 88.88 227 ASN A C 1
ATOM 1808 O O . ASN A 1 227 ? -31.867 -2.738 38.168 1.00 88.88 227 ASN A O 1
ATOM 1812 N N . THR A 1 228 ? -33.439 -1.191 38.597 1.00 91.06 228 THR A N 1
ATOM 1813 C CA . THR A 1 228 ? -33.695 -0.849 37.191 1.00 91.06 228 THR A CA 1
ATOM 1814 C C . THR A 1 228 ? -32.479 -0.164 36.566 1.00 91.06 228 THR A C 1
ATOM 1816 O O . THR A 1 228 ? -31.954 -0.653 35.563 1.00 91.06 228 THR A O 1
ATOM 1819 N N . ALA A 1 229 ? -31.937 0.865 37.222 1.00 90.25 229 ALA A N 1
ATOM 1820 C CA . ALA A 1 229 ? -30.718 1.547 36.786 1.00 90.25 229 ALA A CA 1
ATOM 1821 C C . ALA A 1 229 ? -29.507 0.593 36.726 1.00 90.25 229 ALA A C 1
ATOM 1823 O O . ALA A 1 229 ? -28.705 0.642 35.794 1.00 90.25 229 ALA A O 1
ATOM 1824 N N . SER A 1 230 ? -29.396 -0.351 37.666 1.00 89.44 230 SER A N 1
ATOM 1825 C CA . SER A 1 230 ? -28.338 -1.371 37.668 1.00 89.44 230 SER A CA 1
ATOM 1826 C C . SER A 1 230 ? -28.440 -2.314 36.467 1.00 89.44 230 SER A C 1
ATOM 1828 O O . SER A 1 230 ? -27.424 -2.660 35.857 1.00 89.44 230 SER A O 1
ATOM 1830 N N . LYS A 1 231 ? -29.658 -2.723 36.081 1.00 92.88 231 LYS A N 1
ATOM 1831 C CA . LYS A 1 231 ? -29.886 -3.527 34.869 1.00 92.88 231 LYS A CA 1
ATOM 1832 C C . LYS A 1 231 ? -29.490 -2.755 33.609 1.00 92.88 231 LYS A C 1
ATOM 1834 O O . LYS A 1 231 ? -28.855 -3.338 32.731 1.00 92.88 231 LYS A O 1
ATOM 1839 N N . GLU A 1 232 ? -29.815 -1.467 33.529 1.00 92.06 232 GLU A N 1
ATOM 1840 C CA . GLU A 1 232 ? -29.413 -0.594 32.417 1.00 92.06 232 GLU A CA 1
ATOM 1841 C C . GLU A 1 232 ? -27.892 -0.443 32.32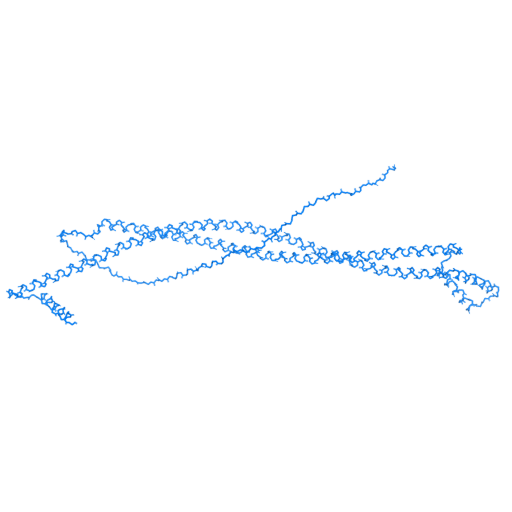7 1.00 92.06 232 GLU A C 1
ATOM 1843 O O . GLU A 1 232 ? -27.316 -0.682 31.267 1.00 92.06 232 GLU A O 1
ATOM 1848 N N . ILE A 1 233 ? -27.212 -0.169 33.445 1.00 93.00 233 ILE A N 1
ATOM 1849 C CA . ILE A 1 233 ? -25.744 -0.112 33.500 1.00 93.00 233 ILE A CA 1
ATOM 1850 C C . ILE A 1 233 ? -25.131 -1.431 33.035 1.00 93.00 233 ILE A C 1
ATOM 1852 O O . ILE A 1 233 ? -24.155 -1.428 32.289 1.00 93.00 233 ILE A O 1
ATOM 1856 N N . ASN A 1 234 ? -25.689 -2.569 33.451 1.00 92.75 234 ASN A N 1
ATOM 1857 C CA . ASN A 1 234 ? -25.193 -3.873 33.023 1.00 92.75 234 ASN A CA 1
ATOM 1858 C C . ASN A 1 234 ? -25.360 -4.091 31.511 1.00 92.75 234 ASN A C 1
ATOM 1860 O O . ASN A 1 234 ? -24.474 -4.686 30.896 1.00 92.75 234 ASN A O 1
ATOM 1864 N N . LYS A 1 235 ? -26.443 -3.595 30.895 1.00 94.12 235 LYS A N 1
ATOM 1865 C CA . LYS A 1 235 ? -26.610 -3.607 29.430 1.00 94.12 235 LYS A CA 1
ATOM 1866 C C . LYS A 1 235 ? -25.564 -2.721 28.748 1.00 94.12 235 LYS A C 1
ATOM 1868 O O . LYS A 1 235 ? -24.823 -3.214 27.902 1.00 94.12 235 LYS A O 1
ATOM 1873 N N . LEU A 1 236 ? -25.407 -1.476 29.198 1.00 93.69 236 LEU A N 1
ATOM 1874 C CA . LEU A 1 236 ? -24.426 -0.535 28.644 1.00 93.69 236 LEU A CA 1
ATOM 1875 C C . LEU A 1 236 ? -22.984 -1.042 28.793 1.00 93.69 236 LEU A C 1
ATOM 1877 O O . LEU A 1 236 ? -22.182 -0.931 27.870 1.00 93.69 236 LEU A O 1
ATOM 1881 N N . LYS A 1 237 ? -22.644 -1.669 29.927 1.00 93.12 237 LYS A N 1
ATOM 1882 C CA . LYS A 1 237 ? -21.334 -2.306 30.140 1.00 93.12 237 LYS A CA 1
ATOM 1883 C C . LYS A 1 237 ? -21.087 -3.451 29.162 1.00 93.12 237 LYS A C 1
ATOM 1885 O O . LYS A 1 237 ? -19.967 -3.600 28.679 1.00 93.12 237 LYS A O 1
ATOM 1890 N N . LYS A 1 238 ? -22.106 -4.265 28.863 1.00 94.94 238 LYS A N 1
ATOM 1891 C CA . LYS A 1 238 ? -21.991 -5.326 27.850 1.00 94.94 238 LYS A CA 1
ATOM 1892 C C . LYS A 1 238 ? -21.717 -4.729 26.470 1.00 94.94 238 LYS A C 1
ATOM 1894 O O . LYS A 1 238 ? -20.786 -5.182 25.812 1.00 94.94 238 LYS A O 1
ATOM 1899 N N . GLU A 1 239 ? -22.444 -3.687 26.077 1.00 93.56 239 GLU A N 1
ATOM 1900 C CA . GLU A 1 239 ? -22.227 -2.983 24.805 1.00 93.56 239 GLU A CA 1
ATOM 1901 C C . GLU A 1 239 ? -20.828 -2.354 24.719 1.00 93.56 239 GLU A C 1
ATOM 1903 O O . GLU A 1 239 ? -20.110 -2.555 23.739 1.00 93.56 239 GLU A O 1
ATOM 1908 N N . ALA A 1 240 ? -20.379 -1.674 25.777 1.00 93.19 240 ALA A N 1
ATOM 1909 C CA . ALA A 1 240 ? -19.042 -1.089 25.846 1.00 93.19 240 ALA A CA 1
ATOM 1910 C C . ALA A 1 240 ? -17.928 -2.150 25.768 1.00 93.19 240 ALA A C 1
ATOM 1912 O O . ALA A 1 240 ? -16.880 -1.908 25.163 1.00 93.19 240 ALA A O 1
ATOM 1913 N N . ASN A 1 241 ? -18.149 -3.335 26.346 1.00 93.19 241 ASN A N 1
ATOM 1914 C CA . ASN A 1 241 ? -17.216 -4.458 26.258 1.00 93.19 241 ASN A CA 1
ATOM 1915 C C . ASN A 1 241 ? -17.159 -5.063 24.850 1.00 93.19 241 ASN A C 1
ATOM 1917 O O . ASN A 1 241 ? -16.074 -5.434 24.405 1.00 93.19 241 ASN A O 1
ATOM 1921 N N . VAL A 1 242 ? -18.289 -5.148 24.140 1.00 94.50 242 VAL A N 1
ATOM 1922 C CA . VAL A 1 242 ? -18.311 -5.575 22.729 1.00 94.50 242 VAL A CA 1
ATOM 1923 C C . VAL A 1 242 ? -17.511 -4.591 21.878 1.00 94.50 242 VAL A C 1
ATOM 1925 O O . VAL A 1 242 ? -16.565 -5.007 21.213 1.00 94.50 242 VAL A O 1
ATOM 1928 N N . LEU A 1 243 ? -17.773 -3.285 22.014 1.00 93.62 243 LEU A N 1
ATOM 1929 C CA . LEU A 1 243 ? -16.999 -2.254 21.315 1.00 93.62 243 LEU A CA 1
ATOM 1930 C C . LEU A 1 243 ? -15.509 -2.313 21.656 1.00 93.62 243 LEU A C 1
ATOM 1932 O O . LEU A 1 243 ? -14.670 -2.094 20.790 1.00 93.62 243 LEU A O 1
ATOM 1936 N N . HIS A 1 244 ? -15.147 -2.619 22.904 1.00 93.25 244 HIS A N 1
ATOM 1937 C CA . HIS A 1 244 ? -13.743 -2.773 23.269 1.00 93.25 244 HIS A CA 1
ATOM 1938 C C . HIS A 1 244 ? -13.067 -3.923 22.516 1.00 93.25 244 HIS A C 1
ATOM 1940 O O . HIS A 1 244 ? -11.948 -3.742 22.029 1.00 93.25 244 HIS A O 1
ATOM 1946 N N . LYS A 1 245 ? -13.742 -5.073 22.405 1.00 95.12 245 LYS A N 1
ATOM 1947 C CA . LYS A 1 245 ? -13.245 -6.226 21.645 1.00 95.12 245 LYS A CA 1
ATOM 1948 C C . LYS A 1 245 ? -13.136 -5.906 20.156 1.00 95.12 245 LYS A C 1
ATOM 1950 O O . LYS A 1 245 ? -12.125 -6.242 19.547 1.00 95.12 245 LYS A O 1
ATOM 1955 N N . ASP A 1 246 ? -14.126 -5.215 19.594 1.00 93.44 246 ASP A N 1
ATOM 1956 C CA . ASP A 1 246 ? -14.094 -4.783 18.194 1.00 93.44 246 ASP A CA 1
ATOM 1957 C C . ASP A 1 246 ? -12.944 -3.801 17.930 1.00 93.44 246 ASP A C 1
ATOM 1959 O O . ASP A 1 246 ? -12.199 -3.988 16.972 1.00 93.44 246 ASP A O 1
ATOM 1963 N N . ILE A 1 247 ? -12.715 -2.830 18.823 1.00 95.44 247 ILE A N 1
ATOM 1964 C CA . ILE A 1 247 ? -11.563 -1.915 18.755 1.00 95.44 247 ILE A CA 1
ATOM 1965 C C . ILE A 1 247 ? -10.250 -2.693 18.757 1.00 95.44 247 ILE A C 1
ATOM 1967 O O . ILE A 1 247 ? -9.361 -2.370 17.978 1.00 95.44 247 ILE A O 1
ATOM 1971 N N . GLN A 1 248 ? -10.106 -3.687 19.638 1.00 95.06 248 GLN A N 1
ATOM 1972 C CA . GLN A 1 248 ? -8.878 -4.472 19.723 1.00 95.06 248 GLN A CA 1
ATOM 1973 C C . GLN A 1 248 ? -8.651 -5.272 18.438 1.00 95.06 248 GLN A C 1
ATOM 1975 O O . GLN A 1 248 ? -7.559 -5.223 17.883 1.00 95.06 248 GLN A O 1
ATOM 1980 N N . ARG A 1 249 ? -9.691 -5.939 17.925 1.00 95.06 249 ARG A N 1
ATOM 1981 C CA . ARG A 1 249 ? -9.625 -6.691 16.667 1.00 95.06 249 ARG A CA 1
ATOM 1982 C C . ARG A 1 249 ? -9.262 -5.791 15.487 1.00 95.06 249 ARG A C 1
ATOM 1984 O O . ARG A 1 249 ? -8.386 -6.137 14.701 1.00 95.06 249 ARG A O 1
ATOM 1991 N N . ASP A 1 250 ? -9.940 -4.658 15.347 1.00 94.19 250 ASP A N 1
ATOM 1992 C CA . ASP A 1 250 ? -9.735 -3.755 14.215 1.00 94.19 250 ASP A CA 1
ATOM 1993 C C . ASP A 1 250 ? -8.380 -3.034 14.317 1.00 94.19 250 ASP A C 1
ATOM 1995 O O . ASP A 1 250 ? -7.729 -2.808 13.299 1.00 94.19 250 ASP A O 1
ATOM 1999 N N . ALA A 1 251 ? -7.902 -2.754 15.535 1.00 93.75 251 ALA A N 1
ATOM 2000 C CA . ALA A 1 251 ? -6.554 -2.242 15.768 1.00 93.75 251 ALA A CA 1
ATOM 2001 C C . ALA A 1 251 ? -5.476 -3.273 15.405 1.00 93.75 251 ALA A C 1
ATOM 2003 O O . ALA A 1 251 ? -4.522 -2.913 14.722 1.00 93.75 251 ALA A O 1
ATOM 2004 N N . SER A 1 252 ? -5.643 -4.544 15.789 1.00 95.31 252 SER A N 1
ATOM 2005 C CA . SER A 1 252 ? -4.730 -5.624 15.387 1.00 95.31 252 SER A CA 1
ATOM 2006 C C . SER A 1 252 ? -4.665 -5.766 13.866 1.00 95.31 252 SER A C 1
ATOM 2008 O O . SER A 1 252 ? -3.577 -5.762 13.306 1.00 95.31 252 SER A O 1
ATOM 2010 N N . LYS A 1 253 ? -5.814 -5.767 13.177 1.00 94.12 253 LYS A N 1
ATOM 2011 C CA . LYS A 1 253 ? -5.856 -5.798 11.703 1.00 94.12 253 LYS A CA 1
ATOM 2012 C C . LYS A 1 253 ? -5.178 -4.584 11.070 1.00 94.12 253 LYS A C 1
ATOM 2014 O O . LYS A 1 253 ? -4.453 -4.715 10.090 1.00 94.12 253 LYS A O 1
ATOM 2019 N N . SER A 1 254 ? -5.401 -3.391 11.623 1.00 94.44 254 SER A N 1
ATOM 2020 C CA . SER A 1 254 ? -4.737 -2.174 11.149 1.00 94.44 254 SER A CA 1
ATOM 2021 C C . SER A 1 254 ? -3.218 -2.245 11.324 1.00 94.44 254 SER A C 1
ATOM 2023 O O . SER A 1 254 ? -2.487 -1.735 10.475 1.00 94.44 254 SER A O 1
ATOM 2025 N N . GLN A 1 255 ? -2.750 -2.859 12.411 1.00 94.00 255 GLN A N 1
ATOM 2026 C CA . GLN A 1 255 ? -1.330 -3.054 12.686 1.00 94.00 255 GLN A CA 1
ATOM 2027 C C . GLN A 1 255 ? -0.708 -4.063 11.712 1.00 94.00 255 GLN A C 1
ATOM 2029 O O . GLN A 1 255 ? 0.305 -3.751 11.096 1.00 94.00 255 GLN A O 1
ATOM 2034 N N . GLU A 1 256 ? -1.352 -5.211 11.491 1.00 94.81 256 GLU A N 1
ATOM 2035 C CA . GLU A 1 256 ? -0.912 -6.212 10.507 1.00 94.81 256 GLU A CA 1
ATOM 2036 C C . GLU A 1 256 ? -0.799 -5.609 9.098 1.00 94.81 256 GLU A C 1
ATOM 2038 O O . GLU A 1 256 ? 0.204 -5.790 8.410 1.00 94.81 256 GLU A O 1
ATOM 2043 N N . LEU A 1 257 ? -1.793 -4.821 8.671 1.00 93.25 257 LEU A N 1
ATOM 2044 C CA . LEU A 1 257 ? -1.747 -4.117 7.385 1.00 93.25 257 LEU A CA 1
ATOM 2045 C C . LEU A 1 257 ? -0.605 -3.099 7.316 1.00 93.25 257 LEU A C 1
ATOM 2047 O O . LEU A 1 257 ? 0.006 -2.934 6.260 1.00 93.25 257 LEU A O 1
ATOM 2051 N N . HIS A 1 258 ? -0.307 -2.412 8.420 1.00 92.88 258 HIS A N 1
ATOM 2052 C CA . HIS A 1 258 ? 0.810 -1.476 8.486 1.00 92.88 258 HIS A CA 1
ATOM 2053 C C . HIS A 1 258 ? 2.164 -2.189 8.376 1.00 92.88 258 HIS A C 1
ATOM 2055 O O . HIS A 1 258 ? 3.032 -1.730 7.634 1.00 92.88 258 HIS A O 1
ATOM 2061 N N . GLU A 1 259 ? 2.327 -3.323 9.055 1.00 94.62 259 GLU A N 1
ATOM 2062 C CA . GLU A 1 259 ? 3.530 -4.152 8.973 1.00 94.62 259 GLU A CA 1
ATOM 2063 C C . GLU A 1 259 ? 3.714 -4.718 7.563 1.00 94.62 259 GLU A C 1
ATOM 2065 O O . GLU A 1 259 ? 4.779 -4.545 6.969 1.00 94.62 259 GLU A O 1
ATOM 2070 N N . ASN A 1 260 ? 2.655 -5.272 6.967 1.00 92.69 260 ASN A N 1
ATOM 2071 C CA . ASN A 1 260 ? 2.671 -5.745 5.583 1.00 92.69 260 ASN A CA 1
ATOM 2072 C C . ASN A 1 260 ? 3.062 -4.617 4.616 1.00 92.69 260 ASN A C 1
ATOM 2074 O O . ASN A 1 260 ? 3.975 -4.777 3.806 1.00 92.69 260 ASN A O 1
ATOM 2078 N N . MET A 1 261 ? 2.458 -3.435 4.757 1.00 93.50 261 MET A N 1
ATOM 2079 C CA . MET A 1 261 ? 2.800 -2.249 3.969 1.00 93.50 261 MET A CA 1
ATOM 2080 C C . MET A 1 261 ? 4.278 -1.856 4.115 1.00 93.50 261 MET A C 1
ATOM 2082 O O . MET A 1 261 ? 4.899 -1.477 3.122 1.00 93.50 261 MET A O 1
ATOM 2086 N N . LEU A 1 262 ? 4.859 -1.964 5.314 1.00 92.75 262 LEU A N 1
ATOM 2087 C CA . LEU A 1 262 ? 6.272 -1.667 5.553 1.00 92.75 262 LEU A CA 1
ATOM 2088 C C . LEU A 1 262 ? 7.183 -2.708 4.888 1.00 92.75 262 LEU A C 1
ATOM 2090 O O . LEU A 1 262 ? 8.187 -2.341 4.280 1.00 92.75 262 LEU A O 1
ATOM 2094 N N . THR A 1 263 ? 6.835 -3.995 4.970 1.00 94.00 263 THR A N 1
ATOM 2095 C CA . THR A 1 263 ? 7.610 -5.062 4.316 1.00 94.00 263 THR A CA 1
ATOM 2096 C C . THR A 1 263 ? 7.604 -4.925 2.795 1.00 94.00 263 THR A C 1
ATOM 2098 O O . THR A 1 263 ? 8.660 -5.026 2.176 1.00 94.00 263 THR A O 1
ATOM 2101 N N . GLU A 1 264 ? 6.453 -4.619 2.191 1.00 92.31 264 GLU A N 1
ATOM 2102 C CA . GLU A 1 264 ? 6.356 -4.391 0.747 1.00 92.31 264 GLU A CA 1
ATOM 2103 C C . GLU A 1 264 ? 7.064 -3.095 0.331 1.00 92.31 264 GLU A C 1
ATOM 2105 O O . GLU A 1 264 ? 7.741 -3.071 -0.693 1.00 92.31 264 GLU A O 1
ATOM 2110 N N . SER A 1 265 ? 7.004 -2.040 1.152 1.00 91.25 265 SER A N 1
ATOM 2111 C CA . SER A 1 265 ? 7.773 -0.808 0.911 1.00 91.25 265 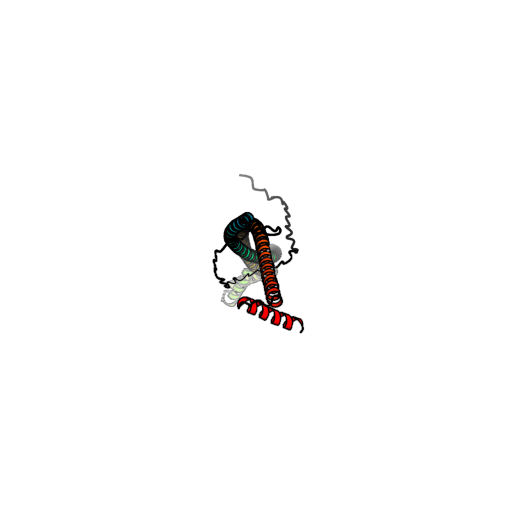SER A CA 1
ATOM 2112 C C . SER A 1 265 ? 9.280 -1.069 0.863 1.00 91.25 265 SER A C 1
ATOM 2114 O O . SER A 1 265 ? 9.947 -0.601 -0.053 1.00 91.25 265 SER A O 1
ATOM 2116 N N . LYS A 1 266 ? 9.813 -1.893 1.777 1.00 94.62 266 LYS A N 1
ATOM 2117 C CA . LYS A 1 266 ? 11.233 -2.287 1.746 1.00 94.62 266 LYS A CA 1
ATOM 2118 C C . LYS A 1 266 ? 11.592 -3.050 0.469 1.00 94.62 266 LYS A C 1
ATOM 2120 O O . LYS A 1 266 ? 12.598 -2.740 -0.157 1.00 94.62 266 LYS A O 1
ATOM 2125 N N . LYS A 1 267 ? 10.742 -3.991 0.038 1.00 92.88 267 LYS A N 1
ATOM 2126 C CA . LYS A 1 267 ? 10.939 -4.716 -1.231 1.00 92.88 267 LYS A CA 1
ATOM 2127 C C . LYS A 1 267 ? 10.938 -3.777 -2.438 1.00 92.88 267 LYS A C 1
ATOM 2129 O O . LYS A 1 267 ? 11.690 -4.008 -3.379 1.00 92.88 267 LYS A O 1
ATOM 2134 N N . ILE A 1 268 ? 10.104 -2.733 -2.428 1.00 93.06 268 ILE A N 1
ATOM 2135 C CA . ILE A 1 268 ? 10.110 -1.700 -3.473 1.00 93.06 268 ILE A CA 1
ATOM 2136 C C . ILE A 1 268 ? 11.450 -0.968 -3.486 1.00 93.06 268 ILE A C 1
ATOM 2138 O O . ILE A 1 268 ? 12.010 -0.772 -4.561 1.00 93.06 268 ILE A O 1
ATOM 2142 N N . ASP A 1 269 ? 11.963 -0.568 -2.325 1.00 92.56 269 ASP A N 1
ATOM 2143 C CA . ASP A 1 269 ? 13.233 0.155 -2.243 1.00 92.56 269 ASP A CA 1
ATOM 2144 C C . ASP A 1 269 ? 14.416 -0.705 -2.702 1.00 92.56 269 ASP A C 1
ATOM 2146 O O . ASP A 1 269 ? 15.299 -0.207 -3.399 1.00 92.56 269 ASP A O 1
ATOM 2150 N N . ASP A 1 270 ? 14.415 -1.998 -2.382 1.00 93.50 270 ASP A N 1
ATOM 2151 C CA . ASP A 1 270 ? 15.440 -2.928 -2.860 1.00 93.50 270 ASP A CA 1
ATOM 2152 C C . ASP A 1 270 ? 15.336 -3.150 -4.378 1.00 93.50 270 ASP A C 1
ATOM 2154 O O . ASP A 1 270 ? 16.332 -3.014 -5.086 1.00 93.50 270 ASP A O 1
ATOM 2158 N N . LEU A 1 271 ? 14.127 -3.352 -4.916 1.00 92.56 271 LEU A N 1
ATOM 2159 C CA . LEU A 1 271 ? 13.925 -3.466 -6.366 1.00 92.56 271 LEU A CA 1
ATOM 2160 C C . LEU A 1 271 ? 14.291 -2.189 -7.126 1.00 92.56 271 LEU A C 1
ATOM 2162 O O . LEU A 1 271 ? 14.746 -2.280 -8.263 1.00 92.56 271 LEU A O 1
ATOM 2166 N N . LYS A 1 272 ? 14.097 -1.009 -6.529 1.00 91.19 272 LYS A N 1
ATOM 2167 C CA . LYS A 1 272 ? 14.528 0.264 -7.123 1.00 91.19 272 LYS A CA 1
ATOM 2168 C C . LYS A 1 272 ? 16.046 0.363 -7.205 1.00 91.19 272 LYS A C 1
ATOM 2170 O O . LYS A 1 272 ? 16.555 0.815 -8.223 1.00 91.19 272 LYS A O 1
ATOM 2175 N N . LYS A 1 273 ? 16.774 -0.090 -6.178 1.00 93.06 273 LYS A N 1
ATOM 2176 C CA . LYS A 1 273 ? 18.246 -0.148 -6.230 1.00 93.06 273 LYS A CA 1
ATOM 2177 C C . LYS A 1 273 ? 18.721 -1.087 -7.336 1.00 93.06 273 LYS A C 1
ATOM 2179 O O . LYS A 1 273 ? 19.648 -0.734 -8.065 1.00 93.06 273 LYS A O 1
ATOM 2184 N N . ASP A 1 274 ? 18.070 -2.239 -7.482 1.00 90.25 274 ASP A N 1
ATOM 2185 C CA . ASP A 1 274 ? 18.363 -3.185 -8.562 1.00 90.25 274 ASP A CA 1
ATOM 2186 C C . ASP A 1 274 ? 18.052 -2.571 -9.939 1.00 90.25 274 ASP A C 1
ATOM 2188 O O . ASP A 1 274 ? 18.871 -2.658 -10.856 1.00 90.25 274 ASP A O 1
ATOM 2192 N N . GLU A 1 275 ? 16.905 -1.893 -10.087 1.00 90.12 275 GLU A N 1
ATOM 2193 C CA . GLU A 1 275 ? 16.525 -1.192 -11.321 1.00 90.12 275 GLU A CA 1
ATOM 2194 C C . GLU A 1 275 ? 17.533 -0.091 -11.678 1.00 90.12 275 GLU A C 1
ATOM 2196 O O . GLU A 1 275 ? 17.936 0.013 -12.837 1.00 90.12 275 GLU A O 1
ATOM 2201 N N . ASP A 1 276 ? 17.987 0.691 -10.697 1.00 89.75 276 ASP A N 1
ATOM 2202 C CA . ASP A 1 276 ? 18.995 1.736 -10.885 1.00 89.75 276 ASP A CA 1
ATOM 2203 C C . ASP A 1 276 ? 20.355 1.156 -11.299 1.00 89.75 276 ASP A C 1
ATOM 2205 O O . ASP A 1 276 ? 21.052 1.751 -12.127 1.00 89.75 276 ASP A O 1
ATOM 2209 N N . GLY A 1 277 ? 20.737 -0.006 -10.757 1.00 90.12 277 GLY A N 1
ATOM 2210 C CA . GLY A 1 277 ? 21.933 -0.745 -11.167 1.00 90.12 277 GLY A CA 1
ATOM 2211 C C . GLY A 1 277 ? 21.866 -1.157 -12.638 1.00 90.12 277 GLY A C 1
ATOM 2212 O O . GLY A 1 277 ? 22.718 -0.760 -13.435 1.00 90.12 277 GLY A O 1
ATOM 2213 N N . VAL A 1 278 ? 20.790 -1.849 -13.024 1.00 88.81 278 VAL A N 1
ATOM 2214 C CA . VAL A 1 278 ? 20.552 -2.275 -14.415 1.00 88.81 278 VAL A CA 1
ATOM 2215 C C . VAL A 1 278 ? 20.433 -1.071 -15.356 1.00 88.81 278 VAL A C 1
ATOM 2217 O O . VAL A 1 278 ? 20.894 -1.111 -16.496 1.00 88.81 278 VAL A O 1
ATOM 2220 N N . TYR A 1 279 ? 19.836 0.033 -14.900 1.00 88.50 279 TYR A N 1
ATOM 2221 C CA . TYR A 1 279 ? 19.706 1.245 -15.702 1.00 88.50 279 TYR A CA 1
ATOM 2222 C C . TYR A 1 279 ? 21.057 1.907 -15.988 1.00 88.50 279 TYR A C 1
ATOM 2224 O O . TYR A 1 279 ? 21.262 2.398 -17.101 1.00 88.50 279 TYR A O 1
ATOM 2232 N N . LYS A 1 280 ? 21.985 1.909 -15.021 1.00 90.12 280 LYS A N 1
ATOM 2233 C CA . LYS A 1 280 ? 23.353 2.406 -15.231 1.00 90.12 280 LYS A CA 1
ATOM 2234 C C . LYS A 1 280 ? 24.091 1.566 -16.269 1.00 90.12 280 LYS A C 1
ATOM 2236 O O . LYS A 1 280 ? 24.619 2.141 -17.218 1.00 90.12 280 LYS A O 1
ATOM 2241 N N . GLU A 1 281 ? 24.044 0.240 -16.143 1.00 87.62 281 GLU A N 1
ATOM 2242 C CA . GLU A 1 281 ? 24.640 -0.690 -17.115 1.00 87.62 281 GLU A CA 1
ATOM 2243 C C . GLU A 1 281 ? 24.066 -0.464 -18.524 1.00 87.62 281 GLU A C 1
ATOM 2245 O O . GLU A 1 281 ? 24.804 -0.202 -19.476 1.00 87.62 281 GLU A O 1
ATOM 2250 N N . PHE A 1 282 ? 22.735 -0.427 -18.644 1.00 88.69 282 PHE A N 1
ATOM 2251 C CA . PHE A 1 282 ? 22.046 -0.130 -19.902 1.00 88.69 282 PHE A CA 1
ATOM 2252 C C . PHE A 1 282 ? 22.468 1.221 -20.496 1.00 88.69 282 PHE A C 1
ATOM 2254 O O . PHE A 1 282 ? 22.615 1.363 -21.711 1.00 88.69 282 PHE A O 1
ATOM 2261 N N . PHE A 1 283 ? 22.638 2.248 -19.661 1.00 88.75 283 PHE A N 1
ATOM 2262 C CA . PHE A 1 283 ? 23.019 3.578 -20.120 1.00 88.75 283 PHE A CA 1
ATOM 2263 C C . PHE A 1 283 ? 24.460 3.622 -20.643 1.00 88.75 283 PHE A C 1
ATOM 2265 O O . PHE A 1 283 ? 24.721 4.273 -21.658 1.00 88.75 283 PHE A O 1
ATOM 2272 N N . GLU A 1 284 ? 25.385 2.915 -19.995 1.00 89.19 284 GLU A N 1
ATOM 2273 C CA . GLU A 1 284 ? 26.764 2.765 -20.465 1.00 89.19 284 GLU A CA 1
ATOM 2274 C C . GLU A 1 284 ? 26.836 2.000 -21.790 1.00 89.19 284 GLU A C 1
ATOM 2276 O O . GLU A 1 284 ? 27.507 2.440 -22.726 1.00 89.19 284 GLU A O 1
ATOM 2281 N N . GLU A 1 285 ? 26.090 0.905 -21.921 1.00 88.06 285 GLU A N 1
ATOM 2282 C CA . GLU A 1 285 ? 25.999 0.144 -23.171 1.00 88.06 285 GLU A CA 1
ATOM 2283 C C . GLU A 1 285 ? 25.367 0.960 -24.295 1.00 88.06 285 GLU A C 1
ATOM 2285 O O . GLU A 1 285 ? 25.855 0.960 -25.425 1.00 88.06 285 GLU A O 1
ATOM 2290 N N . LYS A 1 286 ? 24.325 1.737 -23.987 1.00 88.50 286 LYS A N 1
ATOM 2291 C CA . LYS A 1 286 ? 23.695 2.646 -24.946 1.00 88.50 286 LYS A CA 1
ATOM 2292 C C . LYS A 1 286 ? 24.663 3.726 -25.435 1.00 88.50 286 LYS A C 1
ATOM 2294 O O . LYS A 1 286 ? 24.621 4.076 -26.617 1.00 88.50 286 LYS A O 1
ATOM 2299 N N . LYS A 1 287 ? 25.529 4.256 -24.563 1.00 89.81 287 LYS A N 1
ATOM 2300 C CA . LYS A 1 287 ? 26.587 5.203 -24.956 1.00 89.81 287 LYS A CA 1
ATOM 2301 C C . LYS A 1 287 ? 27.573 4.556 -25.922 1.00 89.81 287 LYS A C 1
ATOM 2303 O O . LYS A 1 287 ? 27.733 5.065 -27.030 1.00 89.81 287 LYS A O 1
ATOM 2308 N N . LYS A 1 288 ? 28.125 3.393 -25.557 1.00 88.31 288 LYS A N 1
ATOM 2309 C CA . LYS A 1 288 ? 29.033 2.613 -26.418 1.00 88.31 288 LYS A CA 1
ATOM 2310 C C . LYS A 1 288 ? 28.386 2.294 -27.772 1.00 88.31 288 LYS A C 1
ATOM 2312 O O . LYS A 1 288 ? 29.006 2.464 -28.817 1.00 88.31 288 LYS A O 1
ATOM 2317 N N . TYR A 1 289 ? 27.104 1.926 -27.773 1.00 87.44 289 TYR A N 1
ATOM 2318 C CA . TYR A 1 289 ? 26.341 1.639 -28.990 1.00 87.44 289 TYR A CA 1
ATOM 2319 C C . TYR A 1 289 ? 26.223 2.874 -29.879 1.00 87.44 289 TYR A C 1
ATOM 2321 O O . TYR A 1 289 ? 26.423 2.795 -31.089 1.00 87.44 289 TYR A O 1
ATOM 2329 N N . SER A 1 290 ? 25.923 4.031 -29.288 1.00 87.56 290 SER A N 1
ATOM 2330 C CA . SER A 1 290 ? 25.840 5.288 -30.027 1.00 87.56 290 SER A CA 1
ATOM 2331 C C . SER A 1 290 ? 27.188 5.687 -30.632 1.00 87.56 290 SER A C 1
ATOM 2333 O O . SER A 1 290 ? 27.225 6.119 -31.782 1.00 87.56 290 SER A O 1
ATOM 2335 N N . GLU A 1 291 ? 28.286 5.532 -29.892 1.00 90.38 291 GLU A N 1
ATOM 2336 C CA . GLU A 1 291 ? 29.643 5.843 -30.358 1.00 90.38 291 GLU A CA 1
ATOM 2337 C C . GLU A 1 291 ? 30.050 4.957 -31.543 1.00 90.38 291 GLU A C 1
ATOM 2339 O O . GLU A 1 291 ? 30.414 5.472 -32.604 1.00 90.38 291 GLU A O 1
ATOM 2344 N N . ILE A 1 292 ? 29.889 3.635 -31.411 1.00 87.00 292 ILE A N 1
ATOM 2345 C CA . ILE A 1 292 ? 30.177 2.663 -32.477 1.00 87.00 292 ILE A CA 1
ATOM 2346 C C . ILE A 1 292 ? 29.292 2.926 -33.699 1.00 87.00 292 ILE A C 1
ATOM 2348 O O . ILE A 1 292 ? 29.778 2.921 -34.829 1.00 87.00 292 ILE A O 1
ATOM 2352 N N . ASN A 1 293 ? 28.007 3.232 -33.502 1.00 87.38 293 ASN A N 1
ATOM 2353 C CA . ASN A 1 293 ? 27.090 3.545 -34.598 1.00 87.38 293 ASN A CA 1
ATOM 2354 C C . ASN A 1 293 ? 27.500 4.827 -35.352 1.00 87.38 293 ASN A C 1
ATOM 2356 O O . ASN A 1 293 ? 27.404 4.883 -36.577 1.00 87.38 293 ASN A O 1
ATOM 2360 N N . ILE A 1 294 ? 28.005 5.853 -34.657 1.00 89.81 294 ILE A N 1
ATOM 2361 C CA . ILE A 1 294 ? 28.546 7.060 -35.306 1.00 89.81 294 ILE A CA 1
ATOM 2362 C C . ILE A 1 294 ? 29.774 6.709 -36.157 1.00 89.81 294 ILE A C 1
ATOM 2364 O O . ILE A 1 294 ? 29.870 7.158 -37.302 1.00 89.81 294 ILE A O 1
ATOM 2368 N N . VAL A 1 295 ? 30.698 5.898 -35.632 1.00 89.50 295 VAL A N 1
ATOM 2369 C CA . VAL A 1 295 ? 31.891 5.449 -36.372 1.00 89.50 295 VAL A CA 1
ATOM 2370 C C . VAL A 1 295 ? 31.494 4.622 -37.596 1.00 89.50 295 VAL A C 1
ATOM 2372 O O . VAL A 1 295 ? 31.990 4.871 -38.695 1.00 89.50 295 VAL A O 1
ATOM 2375 N N . LEU A 1 296 ? 30.549 3.696 -37.433 1.00 87.38 296 LEU A N 1
ATOM 2376 C CA . LEU A 1 296 ? 30.015 2.876 -38.514 1.00 87.38 296 LEU A CA 1
ATOM 2377 C C . LEU A 1 296 ? 29.399 3.741 -39.620 1.00 87.38 296 LEU A C 1
ATOM 2379 O O . LEU A 1 296 ? 29.727 3.555 -40.789 1.00 87.38 296 LEU A O 1
ATOM 2383 N N . LYS A 1 297 ? 28.570 4.733 -39.266 1.00 86.44 297 LYS A N 1
ATOM 2384 C CA . LYS A 1 297 ? 27.985 5.675 -40.235 1.00 86.44 297 LYS A CA 1
ATOM 2385 C C . LYS A 1 297 ? 29.053 6.430 -41.022 1.00 86.44 297 LYS A C 1
ATOM 2387 O O . LYS A 1 297 ? 28.942 6.517 -42.240 1.00 86.44 297 LYS A O 1
ATOM 2392 N N . LYS A 1 298 ? 30.107 6.923 -40.361 1.00 88.94 298 LYS A N 1
ATOM 2393 C CA . LYS A 1 298 ? 31.227 7.599 -41.043 1.00 88.94 298 LYS A CA 1
ATOM 2394 C C . LYS A 1 298 ? 31.929 6.673 -42.042 1.00 88.94 298 LYS A C 1
ATOM 2396 O O . LYS A 1 298 ? 32.167 7.079 -43.176 1.00 88.94 298 LYS A O 1
ATOM 2401 N N . LYS A 1 299 ? 32.210 5.420 -41.657 1.00 84.94 299 LYS A N 1
ATOM 2402 C CA . LYS A 1 299 ? 32.833 4.431 -42.558 1.00 84.94 299 LYS A CA 1
ATOM 2403 C C . LYS A 1 299 ? 31.919 4.054 -43.731 1.00 84.94 299 LYS A C 1
ATOM 2405 O O . LYS A 1 299 ? 32.408 3.904 -44.844 1.00 84.94 299 LYS A O 1
ATOM 2410 N N . LEU A 1 300 ? 30.605 3.961 -43.516 1.00 82.25 300 LEU A N 1
ATOM 2411 C CA . LEU A 1 300 ? 29.631 3.707 -44.586 1.00 82.25 300 LEU A CA 1
ATOM 2412 C C . LEU A 1 300 ? 29.542 4.866 -45.587 1.00 82.25 300 LEU A C 1
ATOM 2414 O O . LEU A 1 300 ? 29.509 4.620 -46.789 1.00 82.25 300 LEU A O 1
ATOM 2418 N N . VAL A 1 301 ? 29.555 6.116 -45.113 1.00 88.75 301 VAL A N 1
ATOM 2419 C CA . VAL A 1 301 ? 29.621 7.294 -45.995 1.00 88.75 301 VAL A CA 1
ATOM 2420 C C . VAL A 1 301 ? 30.895 7.248 -46.838 1.00 88.75 301 VAL A C 1
ATOM 2422 O O . VAL A 1 301 ? 30.817 7.375 -48.054 1.00 88.75 301 VAL A O 1
ATOM 2425 N N . ARG A 1 302 ? 32.047 6.945 -46.225 1.00 83.81 302 ARG A N 1
ATOM 2426 C CA . ARG A 1 302 ? 33.322 6.818 -46.943 1.00 83.81 302 ARG A CA 1
ATOM 2427 C C . ARG A 1 302 ? 33.309 5.710 -48.003 1.00 83.81 302 ARG A C 1
ATOM 2429 O O . ARG A 1 302 ? 33.801 5.904 -49.108 1.00 83.81 302 ARG A O 1
ATOM 2436 N N . ILE A 1 303 ? 32.715 4.563 -47.682 1.00 84.31 303 ILE A N 1
ATOM 2437 C CA . ILE A 1 303 ? 32.487 3.458 -48.625 1.00 84.31 303 ILE A CA 1
ATOM 2438 C C . ILE A 1 303 ? 31.635 3.915 -49.817 1.00 84.31 303 ILE A C 1
ATOM 2440 O O . ILE A 1 303 ? 31.965 3.606 -50.960 1.00 84.31 303 ILE A O 1
ATOM 2444 N N . ASN A 1 304 ? 30.566 4.673 -49.563 1.00 84.44 304 ASN A N 1
ATOM 2445 C CA . ASN A 1 304 ? 29.697 5.197 -50.616 1.00 84.44 304 ASN A CA 1
ATOM 2446 C C . ASN A 1 304 ? 30.407 6.244 -51.488 1.00 84.44 304 ASN A C 1
ATOM 2448 O O . ASN A 1 304 ? 30.245 6.215 -52.703 1.00 84.44 304 ASN A O 1
ATOM 2452 N N . GLU A 1 305 ? 31.233 7.116 -50.904 1.00 87.69 305 GLU A N 1
ATOM 2453 C CA . GLU A 1 305 ? 32.076 8.060 -51.654 1.00 87.69 305 GLU A CA 1
ATOM 2454 C C . GLU A 1 305 ? 33.048 7.331 -52.592 1.00 87.69 305 GLU A C 1
ATOM 2456 O O . GLU A 1 305 ? 33.187 7.701 -53.756 1.00 87.69 305 GLU A O 1
ATOM 2461 N N . ILE A 1 306 ? 33.713 6.280 -52.098 1.00 83.50 306 ILE A N 1
ATOM 2462 C CA . ILE A 1 306 ? 34.640 5.471 -52.899 1.00 83.50 306 ILE A CA 1
ATOM 2463 C C . ILE A 1 306 ? 33.886 4.748 -54.024 1.00 83.50 306 ILE A C 1
ATOM 2465 O O . ILE A 1 306 ? 34.346 4.761 -55.164 1.00 83.50 306 ILE A O 1
ATOM 2469 N N . ASN A 1 307 ? 32.713 4.172 -53.740 1.00 82.31 307 ASN A N 1
ATOM 2470 C CA . ASN A 1 307 ? 31.862 3.556 -54.764 1.00 82.31 307 ASN A CA 1
ATOM 2471 C C . ASN A 1 307 ? 31.431 4.561 -55.839 1.00 82.31 307 ASN A C 1
ATOM 2473 O O . ASN A 1 307 ? 31.560 4.248 -57.016 1.00 82.31 307 ASN A O 1
ATOM 2477 N N . SER A 1 308 ? 31.006 5.771 -55.456 1.00 84.50 308 SER A N 1
ATOM 2478 C CA . SER A 1 308 ? 30.641 6.825 -56.415 1.00 84.50 308 SER A CA 1
ATOM 2479 C C . SER A 1 308 ? 31.803 7.144 -57.353 1.00 84.50 308 SER A C 1
ATOM 2481 O O . SER A 1 308 ? 31.615 7.179 -58.562 1.00 84.50 308 SER A O 1
ATOM 2483 N N . LYS A 1 309 ? 33.029 7.274 -56.822 1.00 82.19 309 LYS A N 1
ATOM 2484 C CA . LYS A 1 309 ? 34.229 7.486 -57.648 1.00 82.19 309 LYS A CA 1
ATOM 2485 C C . LYS A 1 309 ? 34.482 6.324 -58.609 1.00 82.19 309 LYS A C 1
ATOM 2487 O O . LYS A 1 309 ? 34.815 6.550 -59.769 1.00 82.19 309 LYS A O 1
ATOM 2492 N N . PHE A 1 310 ? 34.319 5.079 -58.156 1.00 77.12 310 PHE A N 1
ATOM 2493 C CA . PHE A 1 310 ? 34.442 3.908 -59.029 1.00 77.12 310 PHE A CA 1
ATOM 2494 C C . PHE A 1 310 ? 33.365 3.873 -60.121 1.00 77.12 310 PHE A C 1
ATOM 2496 O O . PHE A 1 310 ? 33.672 3.500 -61.257 1.00 77.12 310 PHE A O 1
ATOM 2503 N N . ASP A 1 311 ? 32.132 4.263 -59.801 1.00 78.94 311 ASP A N 1
ATOM 2504 C CA . ASP A 1 311 ? 31.024 4.333 -60.752 1.00 78.94 311 ASP A CA 1
ATOM 2505 C C . ASP A 1 311 ? 31.231 5.452 -61.777 1.00 78.94 311 ASP A C 1
ATOM 2507 O O . ASP A 1 311 ? 31.047 5.213 -62.973 1.00 78.94 311 ASP A O 1
ATOM 2511 N N . ASP A 1 312 ? 31.721 6.618 -61.350 1.00 81.75 312 ASP A N 1
ATOM 2512 C CA . ASP A 1 312 ? 32.096 7.729 -62.229 1.00 81.75 312 ASP A CA 1
ATOM 2513 C C . ASP A 1 312 ? 33.198 7.297 -63.200 1.00 81.75 312 ASP A C 1
ATOM 2515 O O . ASP A 1 312 ? 33.062 7.439 -64.415 1.00 81.75 312 ASP A O 1
ATOM 2519 N N . VAL A 1 313 ? 34.259 6.661 -62.701 1.00 79.88 313 VAL A N 1
ATOM 2520 C CA . VAL A 1 313 ? 35.367 6.153 -63.528 1.00 79.88 313 VAL A CA 1
ATOM 2521 C C . VAL A 1 313 ? 34.885 5.090 -64.508 1.00 79.88 313 VAL A C 1
ATOM 2523 O O . VAL A 1 313 ? 35.278 5.087 -65.675 1.00 79.88 313 VAL A O 1
ATOM 2526 N N . ARG A 1 314 ? 33.988 4.197 -64.077 1.00 78.94 314 ARG A N 1
ATOM 2527 C CA . ARG A 1 314 ? 33.377 3.193 -64.955 1.00 78.94 314 ARG A CA 1
ATOM 2528 C C . ARG A 1 314 ? 32.491 3.850 -66.016 1.00 78.94 314 ARG A C 1
ATOM 2530 O O . ARG A 1 314 ? 32.503 3.410 -67.166 1.00 78.94 314 ARG A O 1
ATOM 2537 N N . ALA A 1 315 ? 31.747 4.896 -65.665 1.00 78.81 315 ALA A N 1
ATOM 2538 C CA . ALA A 1 315 ? 30.921 5.661 -66.592 1.00 78.81 315 ALA A CA 1
ATOM 2539 C C . ALA A 1 315 ? 31.775 6.426 -67.616 1.00 78.81 315 ALA A C 1
ATOM 2541 O O . ALA A 1 315 ? 31.478 6.374 -68.811 1.00 78.81 315 ALA A O 1
ATOM 2542 N N . HIS A 1 316 ? 32.863 7.064 -67.182 1.00 78.25 316 HIS A N 1
ATOM 2543 C CA . HIS A 1 316 ? 33.843 7.720 -68.048 1.00 78.25 316 HIS A CA 1
ATOM 2544 C C . HIS A 1 316 ? 34.527 6.717 -68.985 1.00 78.25 316 HIS A C 1
ATOM 2546 O O . HIS A 1 316 ? 34.521 6.920 -70.197 1.00 78.25 316 HIS A O 1
ATOM 2552 N N . ALA A 1 317 ? 34.992 5.574 -68.474 1.00 78.06 317 ALA A N 1
ATOM 2553 C CA . ALA A 1 317 ? 35.583 4.515 -69.293 1.00 78.06 317 ALA A CA 1
ATOM 2554 C C . ALA A 1 317 ? 34.598 3.953 -70.335 1.00 78.06 317 ALA A C 1
ATOM 2556 O O . ALA A 1 317 ? 34.976 3.707 -71.481 1.00 78.06 317 ALA A O 1
ATOM 2557 N N . ARG A 1 318 ? 33.315 3.782 -69.976 1.00 79.00 318 ARG A N 1
ATOM 2558 C CA . ARG A 1 318 ? 32.259 3.380 -70.923 1.00 79.00 318 ARG A CA 1
ATOM 2559 C C . ARG A 1 318 ? 32.032 4.439 -72.004 1.00 79.00 318 ARG A C 1
ATOM 2561 O O . ARG A 1 318 ? 31.940 4.077 -73.176 1.00 79.00 318 ARG A O 1
ATOM 2568 N N . LYS A 1 319 ? 31.975 5.725 -71.635 1.00 80.38 319 LYS A N 1
ATOM 2569 C CA . LYS A 1 319 ? 31.842 6.847 -72.583 1.00 80.38 319 LYS A CA 1
ATOM 2570 C C . LYS A 1 319 ? 33.034 6.922 -73.536 1.00 80.38 319 LYS A C 1
ATOM 2572 O O . LYS A 1 319 ? 32.827 7.023 -74.739 1.00 80.38 319 LYS A O 1
ATOM 2577 N N . GLU A 1 320 ? 34.258 6.801 -73.034 1.00 78.88 320 GLU A N 1
ATOM 2578 C CA . GLU A 1 320 ? 35.469 6.825 -73.860 1.00 78.88 320 GLU A CA 1
ATOM 2579 C C . GLU A 1 320 ? 35.584 5.594 -74.763 1.00 78.88 320 GLU A C 1
ATOM 2581 O O . GLU A 1 320 ? 35.905 5.726 -75.942 1.00 78.88 320 GLU A O 1
ATOM 2586 N N . LYS A 1 321 ? 35.228 4.395 -74.279 1.00 78.69 321 LYS A N 1
ATOM 2587 C CA . LYS A 1 321 ? 35.136 3.201 -75.136 1.00 78.69 321 LYS A CA 1
ATOM 2588 C C . LYS A 1 321 ? 34.109 3.402 -76.252 1.00 78.69 321 LYS A C 1
ATOM 2590 O O . LYS A 1 321 ? 34.387 3.029 -77.390 1.00 78.69 321 LYS A O 1
ATOM 2595 N N . LYS A 1 322 ? 32.963 4.023 -75.948 1.00 79.94 322 LYS A N 1
ATOM 2596 C CA . LYS A 1 322 ? 31.934 4.353 -76.941 1.00 79.94 322 LYS A CA 1
ATOM 2597 C C . LYS A 1 322 ? 32.453 5.360 -77.972 1.00 79.94 322 LYS A C 1
ATOM 2599 O O . LYS A 1 322 ? 32.411 5.050 -79.153 1.00 79.94 322 LYS A O 1
ATOM 2604 N N . LYS A 1 323 ? 33.050 6.478 -77.547 1.00 80.44 323 LYS A N 1
ATOM 2605 C CA . LYS A 1 323 ? 33.658 7.472 -78.452 1.00 80.44 323 LYS A CA 1
ATOM 2606 C C . LYS A 1 323 ? 34.776 6.884 -79.312 1.00 80.44 323 LYS A C 1
ATOM 2608 O O . LYS A 1 323 ? 34.874 7.200 -80.488 1.00 80.44 323 LYS A O 1
ATOM 2613 N N . ARG A 1 324 ? 35.636 6.026 -78.754 1.00 79.38 324 ARG A N 1
ATOM 2614 C CA . ARG A 1 324 ? 36.688 5.334 -79.521 1.00 79.38 324 ARG A CA 1
ATOM 2615 C C . ARG A 1 324 ? 36.093 4.360 -80.532 1.00 79.38 324 ARG A C 1
ATOM 2617 O O . ARG A 1 324 ? 36.622 4.248 -81.631 1.00 79.38 324 ARG A O 1
ATOM 2624 N N . ALA A 1 325 ? 35.022 3.653 -80.175 1.00 76.38 325 ALA A N 1
ATOM 2625 C CA . ALA A 1 325 ? 34.306 2.788 -81.106 1.00 76.38 325 ALA A CA 1
ATOM 2626 C C . ALA A 1 325 ? 33.620 3.601 -82.216 1.00 76.38 325 ALA A C 1
ATOM 2628 O O . ALA A 1 325 ? 33.708 3.205 -83.372 1.00 76.38 325 ALA A O 1
ATOM 2629 N N . GLU A 1 326 ? 33.018 4.745 -81.880 1.00 80.00 326 GLU A N 1
ATOM 2630 C CA . GLU A 1 326 ? 32.416 5.693 -82.827 1.00 80.00 326 GLU A CA 1
ATOM 2631 C C . GLU A 1 326 ? 33.473 6.281 -83.774 1.00 80.00 326 GLU A C 1
ATOM 2633 O O . GLU A 1 326 ? 33.314 6.163 -84.982 1.00 80.00 326 GLU A O 1
ATOM 2638 N N . LYS A 1 327 ? 34.608 6.779 -83.266 1.00 80.38 327 LYS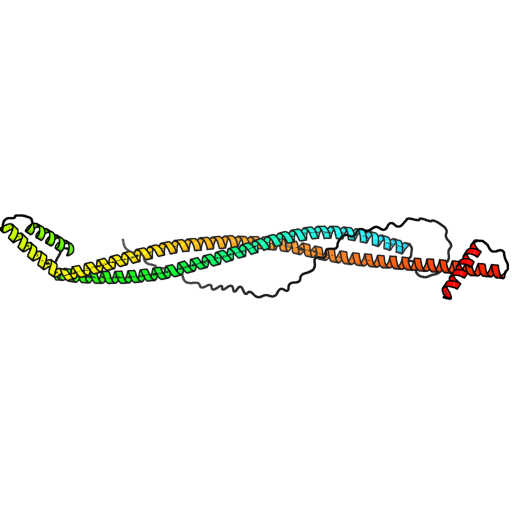 A N 1
ATOM 2639 C CA . LYS A 1 327 ? 35.728 7.264 -84.096 1.00 80.38 327 LYS A CA 1
ATOM 2640 C C . LYS A 1 327 ? 36.301 6.176 -85.001 1.00 80.38 327 LYS A C 1
ATOM 2642 O O . LYS A 1 327 ? 36.445 6.387 -86.193 1.00 80.38 327 LYS A O 1
ATOM 2647 N N . LYS A 1 328 ? 36.558 4.972 -84.471 1.00 78.31 328 LYS A N 1
ATOM 2648 C CA . LYS A 1 328 ? 37.016 3.831 -85.288 1.00 78.31 328 LYS A CA 1
ATOM 2649 C C . LYS A 1 328 ? 35.991 3.431 -86.348 1.00 78.31 328 LYS A C 1
ATOM 2651 O O . LYS A 1 328 ? 36.374 2.899 -87.386 1.00 78.31 328 LYS A O 1
ATOM 2656 N N . LEU A 1 329 ? 34.701 3.604 -86.071 1.00 76.12 329 LEU A N 1
ATOM 2657 C CA . LEU A 1 329 ? 33.646 3.370 -87.047 1.00 76.12 329 LEU A CA 1
ATOM 2658 C C . LEU A 1 329 ? 33.650 4.469 -88.117 1.00 76.12 329 LEU A C 1
ATOM 2660 O O . LEU A 1 329 ? 33.534 4.146 -89.291 1.00 76.12 329 LEU A O 1
ATOM 2664 N N . GLU A 1 330 ? 33.838 5.728 -87.733 1.00 76.94 330 GLU A N 1
ATOM 2665 C CA . GLU A 1 330 ? 33.903 6.886 -88.628 1.00 76.94 330 GLU A CA 1
ATOM 2666 C C . GLU A 1 330 ? 35.149 6.872 -89.529 1.00 76.94 330 GLU A C 1
ATOM 2668 O O . GLU A 1 330 ? 35.027 7.025 -90.740 1.00 76.94 330 GLU A O 1
ATOM 2673 N N . ASP A 1 331 ? 36.324 6.539 -88.992 1.00 78.50 331 ASP A N 1
ATOM 2674 C CA . ASP A 1 331 ? 37.552 6.336 -89.773 1.00 78.50 331 ASP A CA 1
ATOM 2675 C C . ASP A 1 331 ? 37.382 5.201 -90.796 1.00 78.50 331 ASP A C 1
ATOM 2677 O O . ASP A 1 331 ? 37.842 5.291 -91.937 1.00 78.50 331 ASP A O 1
ATOM 2681 N N . LYS A 1 332 ? 36.674 4.128 -90.412 1.00 75.25 332 LYS A N 1
ATOM 2682 C CA . LYS A 1 332 ? 36.308 3.047 -91.336 1.00 75.25 332 LYS A CA 1
ATOM 2683 C C . LYS A 1 332 ? 35.314 3.525 -92.395 1.00 75.25 332 LYS A C 1
ATOM 2685 O O . LYS A 1 332 ? 35.501 3.167 -93.550 1.00 75.25 332 LYS A O 1
ATOM 2690 N N . LYS A 1 333 ? 34.314 4.346 -92.048 1.00 75.06 333 LYS A N 1
ATOM 2691 C CA . LYS A 1 333 ? 33.384 4.958 -93.021 1.00 75.06 333 LYS A CA 1
ATOM 2692 C C . LYS A 1 333 ? 34.149 5.800 -94.053 1.00 75.06 333 LYS A C 1
ATOM 2694 O O . LYS A 1 333 ? 34.019 5.561 -95.249 1.00 75.06 333 LYS A O 1
ATOM 2699 N N . LEU A 1 334 ? 35.047 6.682 -93.608 1.00 75.81 334 LEU A N 1
ATOM 2700 C CA . LEU A 1 334 ? 35.880 7.509 -94.494 1.00 75.81 334 LEU A CA 1
ATOM 2701 C C . LEU A 1 334 ? 36.799 6.669 -95.397 1.00 75.81 334 LEU A C 1
ATOM 2703 O O . LEU A 1 334 ? 36.925 6.949 -96.590 1.00 75.81 334 LEU A O 1
ATOM 2707 N N . ALA A 1 335 ? 37.407 5.605 -94.864 1.00 74.19 335 ALA A N 1
ATOM 2708 C CA . ALA A 1 335 ? 38.229 4.689 -95.654 1.00 74.19 335 ALA A CA 1
ATOM 2709 C C . ALA A 1 335 ? 37.414 3.943 -96.729 1.00 74.19 335 ALA A C 1
ATOM 2711 O O . ALA A 1 335 ? 37.908 3.718 -97.838 1.00 74.19 335 ALA A O 1
ATOM 2712 N N . VAL A 1 336 ? 36.167 3.575 -96.424 1.00 71.44 336 VAL A N 1
ATOM 2713 C CA . VAL A 1 336 ? 35.235 2.972 -97.387 1.00 71.44 336 VAL A CA 1
ATOM 2714 C C . VAL A 1 336 ? 34.844 3.981 -98.470 1.00 71.44 336 VAL A C 1
ATOM 2716 O O . VAL A 1 336 ? 34.956 3.664 -99.656 1.00 71.44 336 VAL A O 1
ATOM 2719 N N . ASP A 1 337 ? 34.500 5.214 -98.097 1.00 71.50 337 ASP A N 1
ATOM 2720 C CA . ASP A 1 337 ? 34.184 6.298 -99.034 1.00 71.50 337 ASP A CA 1
ATOM 2721 C C . ASP A 1 337 ? 35.342 6.622 -99.983 1.00 71.50 337 ASP A C 1
ATOM 2723 O O . ASP A 1 337 ? 35.144 6.836 -101.184 1.00 71.50 337 ASP A O 1
ATOM 2727 N N . GLU A 1 338 ? 36.577 6.634 -99.482 1.00 76.56 338 GLU A N 1
ATOM 2728 C CA . GLU A 1 338 ? 37.756 6.822 -100.321 1.00 76.56 338 GLU A CA 1
ATOM 2729 C C . GLU A 1 338 ? 37.971 5.672 -101.311 1.00 76.56 338 GLU A C 1
ATOM 2731 O O . GLU A 1 338 ? 38.306 5.928 -102.472 1.00 76.56 338 GLU A O 1
ATOM 2736 N N . LYS A 1 339 ? 37.759 4.415 -100.897 1.00 72.94 339 LYS A N 1
ATOM 2737 C CA . LYS A 1 339 ? 37.838 3.252 -101.799 1.00 72.94 339 LYS A CA 1
ATOM 2738 C C . LYS A 1 339 ? 36.752 3.294 -102.875 1.00 72.94 339 LYS A C 1
ATOM 2740 O O . LYS A 1 339 ? 37.041 2.958 -104.026 1.00 72.94 339 LYS A O 1
ATOM 2745 N N . ILE A 1 340 ? 35.548 3.764 -102.535 1.00 73.19 340 ILE A N 1
ATOM 2746 C CA . ILE A 1 340 ? 34.450 3.991 -103.488 1.00 73.19 340 ILE A CA 1
ATOM 2747 C C . ILE A 1 340 ? 34.836 5.090 -104.491 1.00 73.19 340 ILE A C 1
ATOM 2749 O O . ILE A 1 340 ? 34.748 4.873 -105.702 1.00 73.19 340 ILE A O 1
ATOM 2753 N N . LYS A 1 341 ? 35.348 6.238 -104.021 1.00 76.00 341 LYS A N 1
ATOM 2754 C CA . LYS A 1 341 ? 35.809 7.347 -104.883 1.00 76.00 341 LYS A CA 1
ATOM 2755 C C . LYS A 1 341 ? 36.956 6.935 -105.810 1.00 76.00 341 LYS A C 1
ATOM 2757 O O . LYS A 1 341 ? 36.971 7.324 -106.975 1.00 76.00 341 LYS A O 1
ATOM 2762 N N . LYS A 1 342 ? 37.892 6.116 -105.319 1.00 75.50 342 LYS A N 1
ATOM 2763 C CA . LYS A 1 342 ? 39.046 5.597 -106.078 1.00 75.50 342 LYS A CA 1
ATOM 2764 C C . LYS A 1 342 ? 38.716 4.352 -106.932 1.00 75.50 342 LYS A C 1
ATOM 2766 O O . LYS A 1 342 ? 39.620 3.815 -107.566 1.00 75.50 342 LYS A O 1
ATOM 2771 N N . ARG A 1 343 ? 37.449 3.894 -106.984 1.00 70.31 343 ARG A N 1
ATOM 2772 C CA . ARG A 1 343 ? 36.973 2.680 -107.698 1.00 70.31 343 ARG A CA 1
ATOM 2773 C C . ARG A 1 343 ? 37.799 1.414 -107.406 1.00 70.31 343 ARG A C 1
ATOM 2775 O O . ARG A 1 343 ? 38.046 0.600 -108.297 1.00 70.31 343 ARG A O 1
ATOM 2782 N N . MET A 1 344 ? 38.242 1.242 -106.163 1.00 69.94 344 MET A N 1
ATOM 2783 C CA . MET A 1 344 ? 38.986 0.051 -105.739 1.00 69.94 344 MET A CA 1
ATOM 2784 C C . MET A 1 344 ? 38.029 -1.075 -105.311 1.00 69.94 344 MET A C 1
ATOM 2786 O O . MET A 1 344 ? 36.869 -0.826 -104.988 1.00 69.94 344 MET A O 1
ATOM 2790 N N . LYS A 1 345 ? 38.501 -2.333 -105.314 1.00 72.12 345 LYS A N 1
ATOM 2791 C CA . LYS A 1 345 ? 37.700 -3.481 -104.846 1.00 72.12 345 LYS A CA 1
ATOM 2792 C C . LYS A 1 345 ? 37.400 -3.331 -103.350 1.00 72.12 345 LYS A C 1
ATOM 2794 O O . LYS A 1 345 ? 38.316 -3.100 -102.564 1.00 72.12 345 LYS A O 1
ATOM 2799 N N . LEU A 1 346 ? 36.129 -3.471 -102.985 1.00 73.06 346 LEU A N 1
ATOM 2800 C CA . LEU A 1 346 ? 35.641 -3.345 -101.613 1.00 73.06 346 LEU A CA 1
ATOM 2801 C C . LEU A 1 346 ? 35.661 -4.713 -100.909 1.00 73.06 346 LEU A C 1
ATOM 2803 O O . LEU A 1 346 ? 35.286 -5.717 -101.518 1.00 73.06 346 LEU A O 1
ATOM 2807 N N . THR A 1 347 ? 36.106 -4.761 -99.652 1.00 76.62 347 THR A N 1
ATOM 2808 C CA . THR A 1 347 ? 36.166 -6.002 -98.855 1.00 76.62 347 THR A CA 1
ATOM 2809 C C . THR A 1 347 ? 34.831 -6.259 -98.138 1.00 76.62 347 THR A C 1
ATOM 2811 O O . THR A 1 347 ? 34.064 -5.331 -97.906 1.00 76.62 347 THR A O 1
ATOM 2814 N N . THR A 1 348 ? 34.531 -7.501 -97.746 1.00 73.94 348 THR A N 1
ATOM 2815 C CA . THR A 1 348 ? 33.287 -7.873 -97.034 1.00 73.94 348 THR A CA 1
ATOM 2816 C C . THR A 1 348 ? 33.021 -7.017 -95.787 1.00 73.94 348 THR A C 1
ATOM 2818 O O . THR A 1 348 ? 31.889 -6.597 -95.560 1.00 73.94 348 THR A O 1
ATOM 2821 N N . ASP A 1 349 ? 34.064 -6.684 -95.026 1.00 72.69 349 ASP A N 1
ATOM 2822 C CA . ASP A 1 349 ? 33.954 -5.822 -93.841 1.00 72.69 349 ASP A CA 1
ATOM 2823 C C . ASP A 1 349 ? 33.589 -4.371 -94.194 1.00 72.69 349 ASP A C 1
ATOM 2825 O O . ASP A 1 349 ? 32.832 -3.722 -93.472 1.00 72.69 349 ASP A O 1
ATOM 2829 N N . ASP A 1 350 ? 34.072 -3.875 -95.334 1.00 69.50 350 ASP A N 1
ATOM 2830 C CA . ASP A 1 350 ? 33.779 -2.534 -95.846 1.00 69.50 350 ASP A CA 1
ATOM 2831 C C . ASP A 1 350 ? 32.310 -2.429 -96.311 1.00 69.50 350 ASP A C 1
ATOM 2833 O O . ASP A 1 350 ? 31.643 -1.421 -96.071 1.00 69.50 350 ASP A O 1
ATOM 2837 N N . LEU A 1 351 ? 31.770 -3.499 -96.913 1.00 70.69 351 LEU A N 1
ATOM 2838 C CA . LEU A 1 351 ? 30.352 -3.607 -97.282 1.00 70.69 351 LEU A CA 1
ATOM 2839 C C . LEU A 1 351 ? 29.426 -3.586 -96.055 1.00 70.69 351 LEU A C 1
ATOM 2841 O O . LEU A 1 351 ? 28.371 -2.954 -96.102 1.00 70.69 351 LEU A O 1
ATOM 2845 N N . LEU A 1 352 ? 29.815 -4.235 -94.953 1.00 76.69 352 LEU A N 1
ATOM 2846 C CA . LEU A 1 352 ? 29.033 -4.253 -93.709 1.00 76.69 352 LEU A CA 1
ATOM 2847 C C . LEU A 1 352 ? 28.993 -2.879 -93.022 1.00 76.69 352 LEU A C 1
ATOM 2849 O O . LEU A 1 352 ? 27.957 -2.493 -92.474 1.00 76.69 352 LEU A O 1
ATOM 2853 N N . VAL A 1 353 ? 30.097 -2.125 -93.068 1.00 75.56 353 VAL A N 1
ATOM 2854 C CA . VAL A 1 353 ? 30.152 -0.742 -92.560 1.00 75.56 353 VAL A CA 1
ATOM 2855 C C . VAL A 1 353 ? 29.264 0.178 -93.403 1.00 75.56 353 VAL A C 1
ATOM 2857 O O . VAL A 1 353 ? 28.448 0.909 -92.841 1.00 75.56 353 VAL A O 1
ATOM 2860 N N . PHE A 1 354 ? 29.333 0.067 -94.733 1.00 73.38 354 PHE A N 1
ATOM 2861 C CA . PHE A 1 354 ? 28.480 0.824 -95.655 1.00 73.38 354 PHE A CA 1
ATOM 2862 C C . PHE A 1 354 ? 26.986 0.494 -95.488 1.00 73.38 354 PHE A C 1
ATOM 2864 O O . PHE A 1 354 ? 26.130 1.378 -95.504 1.00 73.38 354 PHE A O 1
ATOM 2871 N N . GLN A 1 355 ? 26.644 -0.780 -95.270 1.00 73.31 355 GLN A N 1
ATOM 2872 C CA . GLN A 1 355 ? 25.260 -1.202 -95.042 1.00 73.31 355 GLN A CA 1
ATOM 2873 C C . GLN A 1 355 ? 24.688 -0.629 -93.738 1.00 73.31 355 GLN A C 1
ATOM 2875 O O . GLN A 1 355 ? 23.530 -0.209 -93.711 1.00 73.31 355 GLN A O 1
ATOM 2880 N N . ARG A 1 356 ? 25.489 -0.571 -92.663 1.00 70.56 356 ARG A N 1
ATOM 2881 C CA . ARG A 1 356 ? 25.086 0.088 -91.409 1.00 70.56 356 ARG A CA 1
ATOM 2882 C C . ARG A 1 356 ? 24.878 1.589 -91.585 1.00 70.56 356 ARG A C 1
ATOM 2884 O O . ARG A 1 356 ? 23.902 2.117 -91.070 1.00 70.56 356 ARG A O 1
ATOM 2891 N N . GLU A 1 357 ? 25.734 2.258 -92.346 1.00 67.94 357 GLU A N 1
ATOM 2892 C CA . GLU A 1 357 ? 25.604 3.690 -92.626 1.00 67.94 357 GLU A CA 1
ATOM 2893 C C . GLU A 1 357 ? 24.322 4.036 -93.402 1.00 67.94 357 GLU A C 1
ATOM 2895 O O . GLU A 1 357 ? 23.616 4.983 -93.060 1.00 67.94 357 GLU A O 1
ATOM 2900 N N . GLN A 1 358 ? 23.965 3.234 -94.407 1.00 67.75 358 GLN A N 1
ATOM 2901 C CA . GLN A 1 358 ? 22.716 3.414 -95.157 1.00 67.75 358 GLN A CA 1
ATOM 2902 C C . GLN A 1 358 ? 21.464 3.211 -94.285 1.00 67.75 358 GLN A C 1
ATOM 2904 O O . GLN A 1 358 ? 20.432 3.836 -94.531 1.00 67.75 358 GLN A O 1
ATOM 2909 N N . LEU A 1 359 ? 21.541 2.349 -93.265 1.00 66.44 359 LEU A N 1
ATOM 2910 C CA . LEU A 1 359 ? 20.457 2.134 -92.301 1.00 66.44 359 LEU A CA 1
ATOM 2911 C C . LEU A 1 359 ? 20.354 3.284 -91.285 1.00 66.44 359 LEU A C 1
ATOM 2913 O O . LEU A 1 359 ? 19.249 3.747 -91.012 1.00 66.44 359 LEU A O 1
ATOM 2917 N N . GLU A 1 360 ? 21.479 3.797 -90.779 1.00 66.06 360 GLU A N 1
ATOM 2918 C CA . GLU A 1 360 ? 21.506 4.975 -89.893 1.00 66.06 360 GLU A CA 1
ATOM 2919 C C . GLU A 1 360 ? 20.970 6.237 -90.593 1.00 66.06 360 GLU A C 1
ATOM 2921 O O . GLU A 1 360 ? 20.191 6.981 -90.003 1.00 66.06 360 GLU A O 1
ATOM 2926 N N . ASN A 1 361 ? 21.304 6.443 -91.872 1.00 65.62 361 ASN A N 1
ATOM 2927 C CA . ASN A 1 361 ? 20.825 7.580 -92.671 1.00 65.62 361 ASN A CA 1
ATOM 2928 C C . ASN A 1 361 ? 19.345 7.494 -93.082 1.00 65.62 361 ASN A C 1
ATOM 2930 O O . ASN A 1 361 ? 18.759 8.509 -93.464 1.00 65.62 361 ASN A O 1
ATOM 2934 N N . LYS A 1 362 ? 18.739 6.301 -93.043 1.00 60.50 362 LYS A N 1
ATOM 2935 C CA . LYS A 1 362 ? 17.285 6.140 -93.200 1.00 60.50 362 LYS A CA 1
ATOM 2936 C C . LYS A 1 362 ? 16.547 6.487 -91.911 1.00 60.50 362 LYS A C 1
ATOM 2938 O O . LYS A 1 362 ? 15.561 7.202 -91.970 1.00 60.50 362 LYS A O 1
ATOM 2943 N N . ASN A 1 363 ? 17.072 6.058 -90.766 1.00 56.56 363 ASN A N 1
ATOM 2944 C CA . ASN A 1 363 ? 16.446 6.286 -89.461 1.00 56.56 363 ASN A CA 1
ATOM 2945 C C . ASN A 1 363 ? 16.589 7.725 -88.922 1.00 56.56 363 ASN A C 1
ATOM 2947 O O . ASN A 1 363 ? 15.996 8.029 -87.897 1.00 56.56 363 ASN A O 1
ATOM 2951 N N . SER A 1 364 ? 17.392 8.593 -89.550 1.00 52.50 364 SER A N 1
ATOM 2952 C CA . SER A 1 364 ? 17.549 10.012 -89.176 1.00 52.50 364 SER A CA 1
ATOM 2953 C C . SER A 1 364 ? 16.758 10.989 -90.059 1.00 52.50 364 SER A C 1
ATOM 2955 O O . SER A 1 364 ? 16.811 12.199 -89.830 1.00 52.50 364 SER A O 1
ATOM 2957 N N . LYS A 1 365 ? 16.072 10.482 -91.093 1.00 50.62 365 LYS A N 1
ATOM 2958 C CA . LYS A 1 365 ? 15.229 11.258 -92.022 1.00 50.62 365 LYS A CA 1
ATOM 2959 C C . LYS A 1 365 ? 13.724 11.100 -91.771 1.00 50.62 365 LYS A C 1
ATOM 2961 O O . LYS A 1 365 ? 12.961 11.845 -92.385 1.00 50.62 365 LYS A O 1
ATOM 2966 N N . ASP A 1 366 ? 13.349 10.177 -90.891 1.00 44.97 366 ASP A N 1
ATOM 2967 C CA . ASP A 1 366 ? 12.038 10.079 -90.239 1.00 44.97 366 ASP A CA 1
ATOM 2968 C C . ASP A 1 366 ? 12.140 10.702 -88.838 1.00 44.97 366 ASP A C 1
ATOM 2970 O O . ASP A 1 366 ? 11.149 11.328 -88.393 1.00 44.97 366 ASP A O 1
#

pLDDT: mean 75.05, std 21.15, range [26.55, 95.44]

Sequence (366 aa):
MVQKKQKKDNTEEKSSEEDTVIADKETGKKSKAPIDKGVIDENSGDMDSDTEKGDGLNTETDDSVMDNDEKSRLSNEMSILKKDVAALRGELNALNQVKEAAFSKKEGHSGKISTLISTVRNFKRERDIFTKKVQESKKRRKELNDIIGKKIAEIKDLYEERDKITAKFKVKEDPVKLKHDIESMEYKVETEVMSFDKEQKLMKALKDKKKSLEQMKGAIDIIEKINTASKEINKLKKEANVLHKDIQRDASKSQELHENMLTESKKIDDLKKDEDGVYKEFFEEKKKYSEINIVLKKKLVRINEINSKFDDVRAHARKEKKKRAEKKLEDKKLAVDEKIKKRMKLTTDDLLVFQREQLENKNSKD